Protein AF-A0A8H7Y6Y5-F1 (afdb_monomer)

Secondary structure (DSSP, 8-state):
------------HHHHHHHHHHHHHHHHHHHHHHHHHHHHHHHHHHHHHHH-----SS----GGG--TTTS---EETTTB-SSSPPHHHHHHHTS-EEEEEEHHHHHHHTT-HHHHHHHH-TTSS----EEEEETTS-HHHHHHHHHHHTT-S-HHHHHHHHHHTTPPPSS----------PPPTT--SS-EEEEHHHH-TT---SSS-SEEEE------SSHHHHHHHHHHH-TTSGGG-TTEEEEEE-HHHHHHHHH----B--SSGGG-TTSSB---BS-HHHHHHHHTTT-EEEEEE---TTS------HHHHHHHHHHHTT---S--------PPP-

Foldseek 3Di:
DDDDDDDDDDDPVVVVVVVVVVVVVVVVVVVVVVVVVVVVVVVVVVVVVVPPCPPQVFDQADLVPDPVVVFPFKAAPVPGTDPDDDPVCVVVVVAAAGIKDWLLSLCVNRRLVVVVVLQVDPVFPDHTDIDTHHPPANSNVVVLVVCVLVVRDDVVSSCVNVVSNDDDDDPDPPPPPNPPLDQQPVAEQAWDKDQLCSSQVLADDPDDDRIDTHHDDADDPDLVVSVVSVCVRVVVCPLVDPQKWKAAAESVGVNVCSNPNDFDQDPRCRVQLLHTGRDIDNDVSVSDSSNPRHGDMDMDGDDCPVPPDDDDDPVRSVVSSCVSVVNDDPDPDDDPPDDPDD

Radius of gyration: 28.88 Å; Cα contacts (8 Å, |Δi|>4): 352; chains: 1; bounding box: 77×106×59 Å

Sequence (342 aa):
MSLQHYLQLPVNRLGIQNMKQTAKGIRRMMMKRRRKRRRKRRNQMNQRKRTTTTIYPFKVRLPEELDLTQFDAVWTSEDGYPGDVPEELKDYLECGAQMIGSIRSIFWLDGVQEMVDAIDDPAFVIEDEIAQCPLGCLPSAFLLGRYAEEGKVPQNVFDKYMAGIERPPEDRVQVWVARDFEIPQQITGDLQQHRIANMYPFTRPRFFPETVRALRIKHDKKKERFLATCHRKFDDNFLTREDILFRGLSRTAVAASLALLVPTICNNAYDNEVGPGIYTTPILEAAKSYAGVNGAVMVFEINLEDLNVWEPSQDEWNRLTATWLQLPTTQGYSDSRKFPRC

Solvent-accessible surface area (backbone atoms only — not comparable to full-atom values): 20889 Å² total; per-residue (Å²): 135,85,94,81,85,82,85,84,79,84,77,63,66,71,62,56,54,53,52,53,53,52,52,53,52,52,53,52,52,52,51,53,52,50,52,53,50,52,52,50,50,52,51,50,51,56,47,50,71,67,71,65,71,72,70,56,85,43,65,69,51,56,82,89,71,58,55,70,89,82,36,61,77,52,31,31,68,90,77,41,45,90,70,82,75,54,76,86,53,55,83,54,66,83,49,81,44,39,35,37,29,38,45,44,37,49,20,48,33,50,34,41,55,70,58,35,53,39,44,74,33,86,91,43,80,36,69,79,44,79,43,76,29,55,60,88,47,57,59,49,62,55,50,49,54,54,35,43,75,70,68,39,48,58,64,69,60,54,51,56,57,56,59,40,50,81,60,77,82,85,84,70,84,74,77,72,72,85,66,81,58,64,81,46,85,87,55,37,78,54,76,41,79,40,49,48,54,80,65,38,76,75,38,62,78,86,83,61,74,66,53,46,78,45,56,46,76,78,76,50,94,52,60,69,60,37,51,54,49,51,50,65,65,39,76,80,54,60,90,72,43,91,52,38,35,21,29,33,24,41,41,62,56,47,52,48,37,63,32,52,79,65,60,48,78,61,92,58,59,65,88,26,78,74,40,72,40,81,76,66,36,78,44,63,67,62,17,47,62,56,9,55,82,76,35,41,71,48,78,41,74,70,78,58,89,93,50,92,77,83,80,71,52,73,70,53,44,52,50,52,35,26,60,64,64,68,45,88,70,90,68,93,68,96,69,92,72,77,72,82,80,129

pLDDT: mean 75.52, std 17.61, range [27.22, 95.69]

Mean predicted aligned error: 17.18 Å

Structure (mmCIF, N/CA/C/O backbone):
data_AF-A0A8H7Y6Y5-F1
#
_entry.id   AF-A0A8H7Y6Y5-F1
#
loop_
_atom_site.group_PDB
_atom_site.id
_atom_site.type_symbol
_atom_site.label_atom_id
_atom_site.label_alt_id
_atom_site.label_comp_id
_atom_site.label_asym_id
_atom_site.label_entity_id
_atom_site.label_seq_id
_atom_site.pdbx_PDB_ins_code
_atom_site.Cartn_x
_atom_site.Cartn_y
_atom_site.Cartn_z
_atom_site.occupancy
_atom_site.B_iso_or_equiv
_atom_site.auth_seq_id
_atom_site.auth_comp_id
_atom_site.auth_asym_id
_atom_site.auth_atom_id
_atom_site.pdbx_PDB_model_num
ATOM 1 N N . MET A 1 1 ? 37.411 82.648 -11.021 1.00 37.44 1 MET A N 1
ATOM 2 C CA . MET A 1 1 ? 37.782 81.860 -12.215 1.00 37.44 1 MET A CA 1
ATOM 3 C C . MET A 1 1 ? 38.330 80.507 -11.771 1.00 37.44 1 MET A C 1
ATOM 5 O O . MET A 1 1 ? 39.291 80.485 -11.023 1.00 37.44 1 MET A O 1
ATOM 9 N N . SER A 1 2 ? 37.655 79.435 -12.205 1.00 38.91 2 SER A N 1
ATOM 10 C CA . SER A 1 2 ? 38.098 78.039 -12.408 1.00 38.91 2 SER A CA 1
ATOM 11 C C . SER A 1 2 ? 38.973 77.320 -11.360 1.00 38.91 2 SER A C 1
ATOM 13 O O . SER A 1 2 ? 40.196 77.423 -11.375 1.00 38.91 2 SER A O 1
ATOM 15 N N . LEU A 1 3 ? 38.333 76.443 -10.575 1.00 37.81 3 LEU A N 1
ATOM 16 C CA . LEU A 1 3 ? 38.932 75.266 -9.932 1.00 37.81 3 LEU A CA 1
ATOM 17 C C . LEU A 1 3 ? 38.750 74.046 -10.857 1.00 37.81 3 LEU A C 1
ATOM 19 O O . LEU A 1 3 ? 37.716 73.385 -10.839 1.00 37.81 3 LEU A O 1
ATOM 23 N N . GLN A 1 4 ? 39.763 73.736 -11.659 1.00 44.94 4 GLN A N 1
ATOM 24 C CA . GLN A 1 4 ? 39.953 72.419 -12.269 1.00 44.94 4 GLN A CA 1
ATOM 25 C C . GLN A 1 4 ? 41.449 72.132 -12.233 1.00 44.94 4 GLN A C 1
ATOM 27 O O . GLN A 1 4 ? 42.184 72.835 -12.911 1.00 44.94 4 GLN A O 1
ATOM 32 N N . HIS A 1 5 ? 41.880 71.154 -11.433 1.00 38.69 5 HIS A N 1
ATOM 33 C CA . HIS A 1 5 ? 43.038 70.279 -11.678 1.00 38.69 5 HIS A CA 1
ATOM 34 C C . HIS A 1 5 ? 43.094 69.234 -10.550 1.00 38.69 5 HIS A C 1
ATOM 36 O O . HIS A 1 5 ? 43.727 69.429 -9.516 1.00 38.69 5 HIS A O 1
ATOM 42 N N . TYR A 1 6 ? 42.380 68.123 -10.743 1.00 40.34 6 TYR A N 1
ATOM 43 C CA . TYR A 1 6 ? 42.537 66.912 -9.938 1.00 40.34 6 TYR A CA 1
ATOM 44 C C . TYR A 1 6 ? 43.542 65.983 -10.638 1.00 40.34 6 TYR A C 1
ATOM 46 O O . TYR A 1 6 ? 43.342 65.580 -11.781 1.00 40.34 6 TYR A O 1
ATOM 54 N N . LEU A 1 7 ? 44.630 65.702 -9.921 1.00 40.25 7 LEU A N 1
ATOM 55 C CA . LEU A 1 7 ? 45.567 64.573 -9.998 1.00 40.25 7 LEU A CA 1
ATOM 56 C C . LEU A 1 7 ? 45.327 63.514 -11.101 1.00 40.25 7 LEU A C 1
ATOM 58 O O . LEU A 1 7 ? 44.478 62.634 -10.965 1.00 40.25 7 LEU A O 1
ATOM 62 N N . GLN A 1 8 ? 46.196 63.496 -12.118 1.00 39.91 8 GLN A N 1
ATOM 63 C CA . GLN A 1 8 ? 46.490 62.301 -12.919 1.00 39.91 8 GLN A CA 1
ATOM 64 C C . GLN A 1 8 ? 47.743 61.617 -12.356 1.00 39.91 8 GLN A C 1
ATOM 66 O O . GLN A 1 8 ? 48.861 62.087 -12.551 1.00 39.91 8 GLN A O 1
ATOM 71 N N . LEU A 1 9 ? 47.563 60.495 -11.653 1.00 43.12 9 LEU A N 1
ATOM 72 C CA . LEU A 1 9 ? 48.664 59.598 -11.294 1.00 43.12 9 LEU A CA 1
ATOM 73 C C . LEU A 1 9 ? 48.987 58.665 -12.478 1.00 43.12 9 LEU A C 1
ATOM 75 O O . LEU A 1 9 ? 48.065 58.121 -13.094 1.00 43.12 9 LEU A O 1
ATOM 79 N N . PRO A 1 10 ? 50.272 58.427 -12.802 1.00 44.81 10 PRO A N 1
ATOM 80 C CA . PRO A 1 10 ? 50.654 57.542 -13.895 1.00 44.81 10 PRO A CA 1
ATOM 81 C C . PRO A 1 10 ? 50.350 56.079 -13.547 1.00 44.81 10 PRO A C 1
ATOM 83 O O . PRO A 1 10 ? 50.918 55.488 -12.629 1.00 44.81 10 PRO A O 1
ATOM 86 N N . VAL A 1 11 ? 49.452 55.468 -14.322 1.00 51.03 11 VAL A N 1
ATOM 87 C CA . VAL A 1 11 ? 49.136 54.039 -14.234 1.00 51.03 11 VAL A CA 1
ATOM 88 C C . VAL A 1 11 ? 50.339 53.230 -14.723 1.00 51.03 11 VAL A C 1
ATOM 90 O O . VAL A 1 11 ? 50.680 53.221 -15.907 1.00 51.03 11 VAL A O 1
ATOM 93 N N . ASN A 1 12 ? 50.979 52.532 -13.789 1.00 52.41 12 ASN A N 1
ATOM 94 C CA . ASN A 1 12 ? 52.191 51.752 -14.001 1.00 52.41 12 ASN A CA 1
ATOM 95 C C . ASN A 1 12 ? 51.900 50.507 -14.877 1.00 52.41 12 ASN A C 1
ATOM 97 O O . ASN A 1 12 ? 51.489 49.450 -14.389 1.00 52.41 12 ASN A O 1
ATOM 101 N N . ARG A 1 13 ? 52.071 50.639 -16.204 1.00 53.06 13 ARG A N 1
ATOM 102 C CA . ARG A 1 13 ? 51.743 49.611 -17.223 1.00 53.06 13 ARG A CA 1
ATOM 103 C C . ARG A 1 13 ? 52.449 48.263 -17.005 1.00 53.06 13 ARG A C 1
ATOM 105 O O . ARG A 1 13 ? 51.895 47.229 -17.382 1.00 53.06 13 ARG A O 1
ATOM 112 N N . LEU A 1 14 ? 53.613 48.256 -16.353 1.00 52.50 14 LEU A N 1
ATOM 113 C CA . LEU A 1 14 ? 54.376 47.045 -16.015 1.00 52.50 14 LEU A CA 1
ATOM 114 C C . LEU A 1 14 ? 53.663 46.160 -14.974 1.00 52.50 14 LEU A C 1
ATOM 116 O O . LEU A 1 14 ? 53.673 44.934 -15.092 1.00 52.50 14 LEU A O 1
ATOM 120 N N . GLY A 1 15 ? 52.950 46.755 -14.011 1.00 52.94 15 GLY A N 1
ATOM 121 C CA . GLY A 1 15 ? 52.186 46.003 -13.005 1.00 52.94 15 GLY A CA 1
ATOM 122 C C . GLY A 1 15 ? 50.977 45.264 -13.592 1.00 52.94 15 GLY A C 1
ATOM 123 O O . GLY A 1 15 ? 50.664 44.139 -13.199 1.00 52.94 15 GLY A O 1
ATOM 124 N N . ILE A 1 16 ? 50.328 45.857 -14.600 1.00 56.56 16 ILE A N 1
ATOM 125 C CA . ILE A 1 16 ? 49.136 45.289 -15.250 1.00 56.56 16 ILE A CA 1
ATOM 126 C C . ILE A 1 16 ? 49.499 44.087 -16.137 1.00 56.56 16 ILE A C 1
ATOM 128 O O . ILE A 1 16 ? 48.741 43.115 -16.195 1.00 56.56 16 ILE A O 1
ATOM 132 N N . GLN A 1 17 ? 50.653 44.105 -16.812 1.00 57.81 17 GLN A N 1
ATOM 133 C CA . GLN A 1 17 ? 51.102 42.960 -17.613 1.00 57.81 17 GLN A CA 1
ATOM 134 C C . GLN A 1 17 ? 51.469 41.750 -16.744 1.00 57.81 17 GLN A C 1
ATOM 136 O O . GLN A 1 17 ? 51.040 40.634 -17.057 1.00 57.81 17 GLN A O 1
ATOM 141 N N . ASN A 1 18 ? 52.152 41.968 -15.616 1.00 56.72 18 ASN A N 1
ATOM 142 C CA . ASN A 1 18 ? 52.474 40.898 -14.669 1.00 56.72 18 ASN A CA 1
ATOM 143 C C . ASN A 1 18 ? 51.213 40.293 -14.033 1.00 56.72 18 ASN A C 1
ATOM 145 O O . ASN A 1 18 ? 51.074 39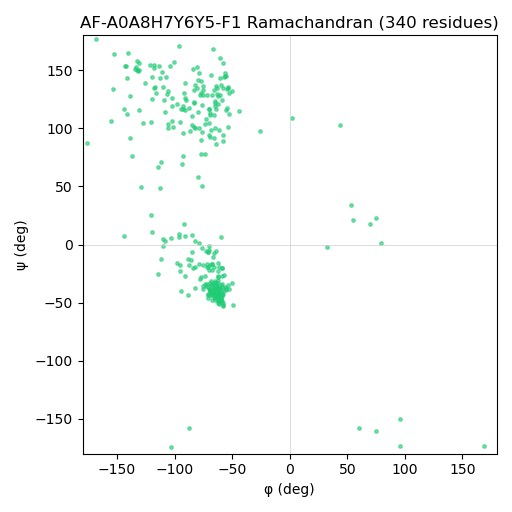.071 -13.987 1.00 56.72 18 ASN A O 1
ATOM 149 N N . MET A 1 19 ? 50.223 41.110 -13.653 1.00 56.88 19 MET A N 1
ATOM 150 C CA . MET A 1 19 ? 48.937 40.599 -13.154 1.00 56.88 19 MET A CA 1
ATOM 151 C C . MET A 1 19 ? 48.179 39.766 -14.200 1.00 56.88 19 MET A C 1
ATOM 153 O O . MET A 1 19 ? 47.626 38.713 -13.870 1.00 56.88 19 MET A O 1
ATOM 157 N N . LYS A 1 20 ? 48.192 40.171 -15.479 1.00 64.56 20 LYS A N 1
ATOM 158 C CA . LYS A 1 20 ? 47.550 39.408 -16.567 1.00 64.56 20 LYS A CA 1
ATOM 159 C C . LYS A 1 20 ? 48.230 38.057 -16.817 1.00 64.56 20 LYS A C 1
ATOM 161 O O . LYS A 1 20 ? 47.535 37.067 -17.066 1.00 64.56 20 LYS A O 1
ATOM 166 N N . GLN A 1 21 ? 49.560 37.984 -16.732 1.00 66.44 21 GLN A N 1
ATOM 167 C CA . GLN A 1 21 ? 50.287 36.717 -16.864 1.00 66.44 21 GLN A CA 1
ATOM 168 C C . GLN A 1 21 ? 50.011 35.776 -15.684 1.00 66.44 21 GLN A C 1
ATOM 170 O O . GLN A 1 21 ? 49.684 34.604 -15.902 1.00 66.44 21 GLN A O 1
ATOM 175 N N . THR A 1 22 ? 50.016 36.297 -14.455 1.00 70.12 22 THR A N 1
ATOM 176 C CA . THR A 1 22 ? 49.699 35.524 -13.245 1.00 70.12 22 THR A CA 1
ATOM 177 C C . THR A 1 22 ? 48.260 34.997 -13.269 1.00 70.12 22 THR A C 1
ATOM 179 O O . THR A 1 22 ? 48.030 33.803 -13.050 1.00 70.12 22 THR A O 1
ATOM 182 N N . ALA A 1 23 ? 47.286 35.822 -13.670 1.00 67.06 23 ALA A N 1
ATOM 183 C CA . ALA A 1 23 ? 45.890 35.404 -13.825 1.00 67.06 23 ALA A CA 1
ATOM 184 C C . ALA A 1 23 ? 45.716 34.290 -14.879 1.00 67.06 23 ALA A C 1
ATOM 186 O O . ALA A 1 23 ? 44.961 33.333 -14.675 1.00 67.06 23 ALA A O 1
ATOM 187 N N . LYS A 1 24 ? 46.458 34.355 -15.996 1.00 77.31 24 LYS A N 1
ATOM 188 C CA . LYS A 1 24 ? 46.450 33.312 -17.039 1.00 77.31 24 LYS A CA 1
ATOM 189 C C . LYS A 1 24 ? 47.036 31.989 -16.527 1.00 77.31 24 LYS A C 1
ATOM 191 O O . LYS A 1 24 ? 46.504 30.922 -16.852 1.00 77.31 24 LYS A O 1
ATOM 196 N N . GLY A 1 25 ? 48.079 32.051 -15.696 1.00 78.56 25 GLY A N 1
ATOM 197 C CA . GLY A 1 25 ? 48.667 30.894 -15.014 1.00 78.56 25 GLY A CA 1
ATOM 198 C C . GLY A 1 25 ? 47.685 30.214 -14.057 1.00 78.56 25 GLY A C 1
ATOM 199 O O . GLY A 1 25 ? 47.450 29.004 -14.160 1.00 78.56 25 GLY A O 1
ATOM 200 N N . ILE A 1 26 ? 47.022 30.998 -13.203 1.00 76.25 26 ILE A N 1
ATOM 201 C CA . ILE A 1 26 ? 46.017 30.507 -12.248 1.00 76.25 26 ILE A CA 1
ATOM 202 C C . ILE A 1 26 ? 44.837 29.855 -12.984 1.00 76.25 26 ILE A C 1
ATOM 204 O O . ILE A 1 26 ? 44.433 28.737 -12.648 1.00 76.25 26 ILE A O 1
ATOM 208 N N . ARG A 1 27 ? 44.334 30.477 -14.059 1.00 76.69 27 ARG A N 1
ATOM 209 C CA . ARG A 1 27 ? 43.217 29.935 -14.855 1.00 76.69 27 ARG A CA 1
ATOM 210 C C . ARG A 1 27 ? 43.564 28.591 -15.507 1.00 76.69 27 ARG A C 1
ATOM 212 O O . ARG A 1 27 ? 42.749 27.664 -15.486 1.00 76.69 27 ARG A O 1
ATOM 219 N N . ARG A 1 28 ? 44.791 28.436 -16.026 1.00 78.69 28 ARG A N 1
ATOM 220 C CA . ARG A 1 28 ? 45.294 27.153 -16.561 1.00 78.69 28 ARG A CA 1
ATOM 221 C C . ARG A 1 28 ? 45.412 26.085 -15.472 1.00 78.69 28 ARG A C 1
ATOM 223 O O . ARG A 1 28 ? 45.026 24.936 -15.702 1.00 78.69 28 ARG A O 1
ATOM 230 N N . MET A 1 29 ? 45.894 26.450 -14.285 1.00 85.12 29 MET A N 1
ATOM 231 C CA . MET A 1 29 ? 46.001 25.534 -13.146 1.00 85.12 29 MET A CA 1
ATOM 232 C C . MET A 1 29 ? 44.619 25.055 -12.670 1.00 85.12 29 MET A C 1
ATOM 234 O O . MET A 1 29 ? 44.410 23.852 -12.486 1.00 85.12 29 MET A O 1
ATOM 238 N N . MET A 1 30 ? 43.645 25.964 -12.550 1.00 77.38 30 MET A N 1
ATOM 239 C CA . MET A 1 30 ? 42.267 25.628 -12.173 1.00 77.38 30 MET A CA 1
ATOM 240 C C . MET A 1 30 ? 41.590 24.710 -13.199 1.00 77.38 30 MET A C 1
ATOM 242 O O . MET A 1 30 ? 40.937 23.739 -12.814 1.00 77.38 30 MET A O 1
ATOM 246 N N . MET A 1 31 ? 41.796 24.946 -14.499 1.00 79.62 31 MET A N 1
ATOM 247 C CA . MET A 1 31 ? 41.298 24.071 -15.570 1.00 79.62 31 MET A CA 1
ATOM 248 C C . MET A 1 31 ? 41.880 22.653 -15.485 1.00 79.62 31 MET A C 1
ATOM 250 O O . MET A 1 31 ? 41.134 21.674 -15.573 1.00 79.62 31 MET A O 1
ATOM 254 N N . LYS A 1 32 ? 43.192 22.518 -15.240 1.00 81.75 32 LYS A N 1
ATOM 255 C CA . LYS A 1 32 ? 43.836 21.208 -15.035 1.00 81.75 32 LYS A CA 1
ATOM 256 C C . LYS A 1 32 ? 43.278 20.488 -13.800 1.00 81.75 32 LYS A C 1
ATOM 258 O O . LYS A 1 32 ? 42.950 19.303 -13.882 1.00 81.75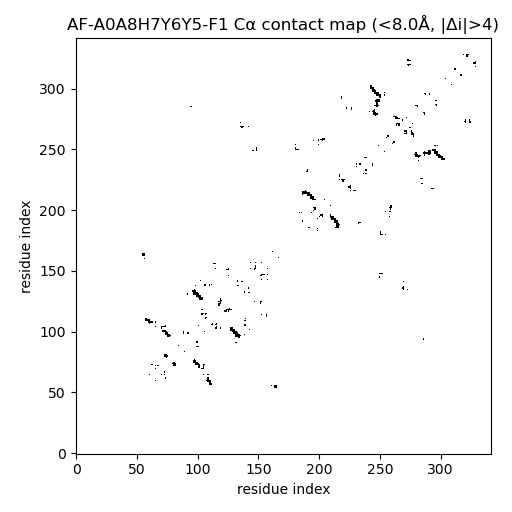 32 LYS A O 1
ATOM 263 N N . ARG A 1 33 ? 43.082 21.202 -12.683 1.00 79.12 33 ARG A N 1
ATOM 264 C CA . ARG A 1 33 ? 42.464 20.646 -11.462 1.00 79.12 33 ARG A CA 1
ATOM 265 C C . ARG A 1 33 ? 41.013 20.211 -11.696 1.00 79.12 33 ARG A C 1
ATOM 267 O O . ARG A 1 33 ? 40.643 19.116 -11.275 1.00 79.12 33 ARG A O 1
ATOM 274 N N . ARG A 1 34 ? 40.209 21.000 -12.422 1.00 79.38 34 ARG A N 1
ATOM 275 C CA . ARG A 1 34 ? 38.830 20.640 -12.809 1.00 79.38 34 ARG A CA 1
ATOM 276 C C . ARG A 1 34 ? 38.787 19.379 -13.674 1.00 79.38 34 ARG A C 1
ATOM 278 O O . ARG A 1 34 ? 37.999 18.482 -13.380 1.00 79.38 34 ARG A O 1
ATOM 285 N N . ARG A 1 35 ? 39.661 19.259 -14.682 1.00 81.50 35 ARG A N 1
ATOM 286 C CA . ARG A 1 35 ? 39.753 18.049 -15.524 1.00 81.50 35 ARG A CA 1
ATOM 287 C C . ARG A 1 35 ? 40.150 16.811 -14.713 1.00 81.50 35 ARG A C 1
ATOM 289 O O . ARG A 1 35 ? 39.514 15.770 -14.855 1.00 81.50 35 ARG A O 1
ATOM 296 N N . LYS A 1 36 ? 41.126 16.930 -13.803 1.00 80.69 36 LYS A N 1
ATOM 297 C CA . LYS A 1 36 ? 41.547 15.828 -12.916 1.00 80.69 36 LYS A CA 1
ATOM 298 C C . LYS A 1 36 ? 40.424 15.397 -11.962 1.00 80.69 36 LYS A C 1
ATOM 300 O O . LYS A 1 36 ? 40.199 14.202 -11.798 1.00 80.69 36 LYS A O 1
ATOM 305 N N . ARG A 1 37 ? 39.665 16.349 -11.398 1.00 76.31 37 ARG A N 1
ATOM 306 C CA . ARG A 1 37 ? 38.482 16.060 -10.563 1.00 76.31 37 ARG A CA 1
ATOM 307 C C . ARG A 1 37 ? 37.363 15.373 -11.352 1.00 76.31 37 ARG A C 1
ATOM 309 O O . ARG A 1 37 ? 36.825 14.389 -10.860 1.00 76.31 37 ARG A O 1
ATOM 316 N N . ARG A 1 38 ? 37.055 15.825 -12.577 1.00 77.44 38 ARG A N 1
ATOM 317 C CA . ARG A 1 38 ? 36.062 15.166 -13.452 1.00 77.44 38 ARG A CA 1
ATOM 318 C C . ARG A 1 38 ? 36.463 13.728 -13.791 1.00 77.44 38 ARG A C 1
ATOM 320 O O . ARG A 1 38 ? 35.634 12.835 -13.679 1.00 77.44 38 ARG A O 1
ATOM 327 N N . ARG A 1 39 ? 37.738 13.486 -14.120 1.00 79.50 39 ARG A N 1
ATOM 328 C CA . ARG A 1 39 ? 38.249 12.134 -14.407 1.00 79.50 39 ARG A CA 1
ATOM 329 C C . ARG A 1 39 ? 38.204 11.227 -13.171 1.00 79.50 39 ARG A C 1
ATOM 331 O O . ARG A 1 39 ? 37.778 10.087 -13.282 1.00 79.50 39 ARG A O 1
ATOM 338 N N . LYS A 1 40 ? 38.549 11.748 -11.984 1.00 77.06 40 LYS A N 1
ATOM 339 C CA . LYS A 1 40 ? 38.437 11.006 -10.714 1.00 77.06 40 LYS A CA 1
ATOM 340 C C . LYS A 1 40 ? 36.980 10.669 -10.369 1.00 77.06 40 LYS A C 1
ATOM 342 O O . LYS A 1 40 ? 36.718 9.538 -9.984 1.00 77.06 40 LYS A O 1
ATOM 347 N N . ARG A 1 41 ? 36.040 11.604 -10.567 1.00 72.44 41 ARG A N 1
ATOM 348 C CA . ARG A 1 41 ? 34.596 11.367 -10.374 1.00 72.44 41 ARG A CA 1
ATOM 349 C C . ARG A 1 41 ? 34.045 10.323 -11.345 1.00 72.44 41 ARG A C 1
ATOM 351 O O . ARG A 1 41 ? 33.340 9.429 -10.907 1.00 72.44 41 ARG A O 1
ATOM 358 N N . ARG A 1 42 ? 34.413 10.385 -12.631 1.00 73.69 42 ARG A N 1
ATOM 359 C CA . ARG A 1 42 ? 34.000 9.387 -13.635 1.00 73.69 42 ARG A CA 1
ATOM 360 C C . ARG A 1 42 ? 34.561 7.996 -13.318 1.00 73.69 42 ARG A C 1
ATOM 362 O O . ARG A 1 42 ? 33.839 7.017 -13.417 1.00 73.69 42 ARG A O 1
ATOM 369 N N . ASN A 1 43 ? 35.810 7.916 -12.856 1.00 68.69 43 ASN A N 1
ATOM 370 C CA . ASN A 1 43 ? 36.409 6.648 -12.433 1.00 68.69 43 ASN A CA 1
ATOM 371 C C . ASN A 1 43 ? 35.778 6.099 -11.142 1.00 68.69 43 ASN A C 1
ATOM 373 O O . ASN A 1 43 ? 35.553 4.900 -11.068 1.00 68.69 43 ASN A O 1
ATOM 377 N N . GLN A 1 44 ? 35.451 6.949 -10.160 1.00 63.72 44 GLN A N 1
ATOM 378 C CA . GLN A 1 44 ? 34.721 6.531 -8.953 1.00 63.72 44 GLN A CA 1
ATOM 379 C C . GLN A 1 44 ? 33.290 6.088 -9.268 1.00 63.72 44 GLN A C 1
ATOM 381 O O . GLN A 1 44 ? 32.825 5.115 -8.694 1.00 63.72 44 GLN A O 1
ATOM 386 N N . MET A 1 45 ? 32.610 6.762 -10.195 1.00 57.31 45 MET A N 1
ATOM 387 C CA . MET A 1 45 ? 31.276 6.379 -10.661 1.00 57.31 45 MET A CA 1
ATOM 388 C C . MET A 1 45 ? 31.313 5.038 -11.403 1.00 57.31 45 MET A C 1
ATOM 390 O O . MET A 1 45 ? 30.506 4.166 -11.115 1.00 57.31 45 MET A O 1
ATOM 394 N N . ASN A 1 46 ? 32.303 4.826 -12.276 1.00 55.38 46 ASN A N 1
ATOM 395 C CA . ASN A 1 46 ? 32.504 3.544 -12.954 1.00 55.38 46 ASN A CA 1
ATOM 396 C C . ASN A 1 46 ? 32.945 2.423 -11.995 1.00 55.38 46 ASN A C 1
ATOM 398 O O . ASN A 1 46 ? 32.608 1.270 -12.231 1.00 55.38 46 ASN A O 1
ATOM 402 N N . GLN A 1 47 ? 33.689 2.737 -10.927 1.00 51.53 47 GLN A N 1
ATOM 403 C CA . GLN A 1 47 ? 34.017 1.769 -9.875 1.00 51.53 47 GLN A CA 1
ATOM 404 C C . GLN A 1 47 ? 32.794 1.427 -9.024 1.00 51.53 47 GLN A C 1
ATOM 406 O O . GLN A 1 47 ? 32.552 0.249 -8.820 1.00 51.53 47 GLN A O 1
ATOM 411 N N . ARG A 1 48 ? 31.975 2.412 -8.624 1.00 49.22 48 ARG A N 1
ATOM 412 C CA . ARG A 1 48 ? 30.695 2.166 -7.937 1.00 49.22 48 ARG A CA 1
ATOM 413 C C . ARG A 1 48 ? 29.754 1.315 -8.790 1.00 49.22 48 ARG A C 1
ATOM 415 O O . ARG A 1 48 ? 29.260 0.309 -8.308 1.00 49.22 48 ARG A O 1
ATOM 422 N N . LYS A 1 49 ? 29.622 1.608 -10.090 1.00 52.28 49 LYS A N 1
ATOM 423 C CA . LYS A 1 49 ? 28.868 0.758 -11.034 1.00 52.28 49 LYS A CA 1
ATOM 424 C C . LYS A 1 49 ? 29.399 -0.685 -11.140 1.00 52.28 49 LYS A C 1
ATOM 426 O O . LYS A 1 49 ? 28.664 -1.547 -11.591 1.00 52.28 49 LYS A O 1
ATOM 431 N N . ARG A 1 50 ? 30.650 -0.958 -10.743 1.00 47.06 50 ARG A N 1
ATOM 432 C CA . ARG A 1 50 ? 31.252 -2.307 -10.730 1.00 47.06 50 ARG A CA 1
ATOM 433 C C . ARG A 1 50 ? 31.226 -3.002 -9.363 1.00 47.06 50 ARG A C 1
ATOM 435 O O . ARG A 1 50 ? 31.472 -4.198 -9.324 1.00 47.06 50 ARG A O 1
ATOM 442 N N . THR A 1 51 ? 30.992 -2.284 -8.263 1.00 41.03 51 THR A N 1
ATOM 443 C CA . THR A 1 51 ? 31.049 -2.835 -6.892 1.00 41.03 51 THR A CA 1
ATOM 444 C C . THR A 1 51 ? 29.690 -2.938 -6.203 1.00 41.03 51 THR A C 1
ATOM 446 O O . THR A 1 51 ? 29.627 -3.415 -5.079 1.00 41.03 51 THR A O 1
ATOM 449 N N . THR A 1 52 ? 28.612 -2.514 -6.860 1.00 38.97 52 THR A N 1
ATOM 450 C CA . THR A 1 52 ? 27.220 -2.719 -6.416 1.00 38.97 52 THR A CA 1
ATOM 451 C C . THR A 1 52 ? 26.516 -3.663 -7.384 1.00 38.97 52 THR A C 1
ATOM 453 O O . THR A 1 52 ? 25.438 -3.380 -7.890 1.00 38.97 52 THR A O 1
ATOM 456 N N . THR A 1 53 ? 27.160 -4.788 -7.693 1.00 38.44 53 THR A N 1
ATOM 457 C CA . THR A 1 53 ? 26.430 -5.939 -8.220 1.00 38.44 53 THR A CA 1
ATOM 458 C C . THR A 1 53 ? 25.749 -6.583 -7.022 1.00 38.44 53 THR A C 1
ATOM 460 O O . THR A 1 53 ? 26.251 -7.552 -6.462 1.00 38.44 53 THR A O 1
ATOM 463 N N . THR A 1 54 ? 24.640 -5.998 -6.572 1.00 42.81 54 THR A N 1
ATOM 464 C CA . THR A 1 54 ? 23.626 -6.800 -5.892 1.00 42.81 54 THR A CA 1
ATOM 465 C C . THR A 1 54 ? 23.300 -7.910 -6.883 1.00 42.81 54 THR A C 1
ATOM 467 O O . THR A 1 54 ? 22.939 -7.619 -8.025 1.00 42.81 54 THR A O 1
ATOM 470 N N . ILE A 1 55 ? 23.604 -9.153 -6.515 1.00 46.38 55 ILE A N 1
ATOM 471 C CA . ILE A 1 55 ? 23.462 -10.316 -7.389 1.00 46.38 55 ILE A CA 1
ATOM 472 C C . ILE A 1 55 ? 21.965 -10.593 -7.493 1.00 46.38 55 ILE A C 1
ATOM 474 O O . ILE A 1 55 ? 21.424 -11.448 -6.807 1.00 46.38 55 ILE A O 1
ATOM 478 N N . TYR A 1 56 ? 21.276 -9.807 -8.309 1.00 50.47 56 TYR A N 1
ATOM 479 C CA . TYR A 1 56 ? 19.953 -10.168 -8.770 1.00 50.47 56 TYR A CA 1
ATOM 480 C C . TYR A 1 56 ? 20.128 -11.254 -9.835 1.00 50.47 56 TYR A C 1
ATOM 482 O O . TYR A 1 56 ? 21.016 -11.138 -10.686 1.00 50.47 56 TYR A O 1
ATOM 490 N N . PRO A 1 57 ? 19.314 -12.319 -9.818 1.00 55.56 57 PRO A N 1
ATOM 491 C CA . PRO A 1 57 ? 19.392 -13.368 -10.833 1.00 55.56 57 PRO A CA 1
ATOM 492 C C . PRO A 1 57 ? 18.974 -12.865 -12.229 1.00 55.56 57 PRO A C 1
ATOM 494 O O . PRO A 1 57 ? 19.184 -13.565 -13.217 1.00 55.56 57 PRO A O 1
ATOM 497 N N . PHE A 1 58 ? 18.397 -11.663 -12.320 1.00 64.62 58 PHE A N 1
ATOM 498 C CA . PHE A 1 58 ? 17.889 -11.041 -13.539 1.00 64.62 58 PHE A CA 1
ATOM 499 C C . PHE A 1 58 ? 18.727 -9.832 -13.973 1.00 64.62 58 PHE A C 1
ATOM 501 O O . PHE A 1 58 ? 19.302 -9.094 -13.169 1.00 64.62 58 PHE A O 1
ATOM 508 N N . LYS A 1 59 ? 18.790 -9.622 -15.292 1.00 72.44 59 LYS A N 1
ATOM 509 C CA . LYS A 1 59 ? 19.439 -8.459 -15.898 1.00 72.44 59 LYS A CA 1
ATOM 510 C C . LYS A 1 59 ? 18.446 -7.296 -15.923 1.00 72.44 59 LYS A C 1
ATOM 512 O O . LYS A 1 59 ? 17.599 -7.258 -16.809 1.00 72.44 59 LYS A O 1
ATOM 517 N N . VAL A 1 60 ? 18.613 -6.344 -15.008 1.00 75.75 60 VAL A N 1
ATOM 518 C CA . VAL A 1 60 ? 17.897 -5.059 -15.052 1.00 75.75 60 VAL A CA 1
ATOM 519 C C . VAL A 1 60 ? 18.298 -4.296 -16.322 1.00 75.75 60 VAL A C 1
ATOM 521 O O . VAL A 1 60 ? 19.490 -4.171 -16.632 1.00 75.75 60 VAL A O 1
ATOM 524 N N . ARG A 1 61 ? 17.295 -3.831 -17.065 1.00 83.00 61 ARG A N 1
ATOM 525 C CA . ARG A 1 61 ? 17.381 -3.089 -18.328 1.00 83.00 61 ARG A CA 1
ATOM 526 C C . ARG A 1 61 ? 17.094 -1.611 -18.075 1.00 83.00 61 ARG A C 1
ATOM 528 O O . ARG A 1 61 ? 16.429 -1.253 -17.106 1.00 83.00 61 ARG A O 1
ATOM 535 N N . LEU A 1 62 ? 17.624 -0.737 -18.924 1.00 83.19 62 LEU A N 1
ATOM 536 C CA . LEU A 1 62 ? 17.357 0.703 -18.807 1.00 83.19 62 LEU A CA 1
ATOM 537 C C . LEU A 1 62 ? 16.036 1.067 -19.505 1.00 83.19 62 LEU A C 1
ATOM 539 O O . LEU A 1 62 ? 15.714 0.439 -20.512 1.00 83.19 62 LEU A O 1
ATOM 543 N N . PRO A 1 63 ? 15.308 2.110 -19.060 1.00 82.56 63 PRO A N 1
ATOM 544 C CA . PRO A 1 63 ? 14.113 2.600 -19.758 1.00 82.56 63 PRO A CA 1
ATOM 545 C C . PRO A 1 63 ? 14.358 2.921 -21.240 1.00 82.56 63 PRO A C 1
ATOM 547 O O . PRO A 1 63 ? 13.514 2.654 -22.086 1.00 82.56 63 PRO A O 1
ATOM 550 N N . GLU A 1 64 ? 15.549 3.424 -21.574 1.00 83.12 64 GLU A N 1
ATOM 551 C CA . GLU A 1 64 ? 15.980 3.697 -22.955 1.00 83.12 64 GLU A CA 1
ATOM 552 C C . GLU A 1 64 ? 16.136 2.428 -23.816 1.00 83.12 64 GLU A C 1
ATOM 554 O O . GLU A 1 64 ? 16.175 2.514 -25.041 1.00 83.12 64 GLU A O 1
ATOM 559 N N . GLU A 1 65 ? 16.269 1.253 -23.191 1.00 84.00 65 GLU A N 1
ATOM 560 C CA . GLU A 1 65 ? 16.375 -0.040 -23.875 1.00 84.00 65 GLU A CA 1
ATOM 561 C C . GLU A 1 65 ? 14.997 -0.630 -24.214 1.00 84.00 65 GLU A C 1
ATOM 563 O O . GLU A 1 65 ? 14.946 -1.658 -24.890 1.00 84.00 65 GLU A O 1
ATOM 568 N N . LEU A 1 66 ? 13.898 -0.013 -23.755 1.00 86.94 66 LEU A N 1
ATOM 569 C CA . LEU A 1 66 ? 12.540 -0.491 -24.003 1.00 86.94 66 LEU A CA 1
ATOM 570 C C . LEU A 1 66 ? 12.207 -0.418 -25.499 1.00 86.94 66 LEU A C 1
ATOM 572 O O . LEU A 1 66 ? 12.253 0.647 -26.118 1.00 86.94 66 LEU A O 1
ATOM 576 N N . ASP A 1 67 ? 11.830 -1.554 -26.083 1.00 88.31 67 ASP A N 1
ATOM 577 C CA . ASP A 1 67 ? 11.302 -1.584 -27.443 1.00 88.31 67 ASP A CA 1
ATOM 578 C C . ASP A 1 67 ? 9.852 -1.087 -27.440 1.00 88.31 67 ASP A C 1
ATOM 580 O O . ASP A 1 67 ? 8.926 -1.854 -27.175 1.00 88.31 67 ASP A O 1
ATOM 584 N N . LEU A 1 68 ? 9.660 0.197 -27.760 1.00 88.25 68 LEU A N 1
ATOM 585 C CA . LEU A 1 68 ? 8.344 0.850 -27.805 1.00 88.25 68 LEU A CA 1
ATOM 586 C C . LEU A 1 68 ? 7.396 0.276 -28.876 1.00 88.25 68 LEU A C 1
ATOM 588 O O . LEU A 1 68 ? 6.244 0.689 -28.954 1.00 88.25 68 LEU A O 1
ATOM 592 N N . THR A 1 69 ? 7.859 -0.645 -29.730 1.00 86.25 69 THR A N 1
ATOM 593 C CA . THR A 1 69 ? 6.973 -1.392 -30.640 1.00 86.25 69 THR A CA 1
ATOM 594 C C . THR A 1 69 ? 6.333 -2.607 -29.974 1.00 86.25 69 THR A C 1
ATOM 596 O O . THR A 1 69 ? 5.320 -3.105 -30.461 1.00 86.25 69 THR A O 1
ATOM 599 N N . GLN A 1 70 ? 6.918 -3.080 -28.871 1.00 87.44 70 GLN A N 1
ATOM 600 C CA . GLN A 1 70 ? 6.472 -4.257 -28.131 1.00 87.44 70 GLN A CA 1
ATOM 601 C C . GLN A 1 70 ? 5.969 -3.926 -26.729 1.00 87.44 70 GLN A C 1
ATOM 603 O O . GLN A 1 70 ? 5.185 -4.702 -26.198 1.00 87.44 70 GLN A O 1
ATOM 608 N N . PHE A 1 71 ? 6.415 -2.825 -26.126 1.00 92.75 71 PHE A N 1
ATOM 609 C CA . PHE A 1 71 ? 6.124 -2.453 -24.743 1.00 92.75 71 PHE A CA 1
ATOM 610 C C . PHE A 1 71 ? 5.669 -1.003 -24.644 1.00 92.75 71 PHE A C 1
ATOM 612 O O . PHE A 1 71 ? 6.141 -0.141 -25.386 1.00 92.75 71 PHE A O 1
ATOM 619 N N . ASP A 1 72 ? 4.814 -0.724 -23.666 1.00 92.44 72 ASP A N 1
ATOM 620 C CA . ASP A 1 72 ? 4.387 0.637 -23.374 1.00 92.44 72 ASP A CA 1
ATOM 621 C C . ASP A 1 72 ? 5.466 1.396 -22.617 1.00 92.44 72 ASP A C 1
ATOM 623 O O . ASP A 1 72 ? 6.110 0.861 -21.709 1.00 92.44 72 ASP A O 1
ATOM 627 N N . ALA A 1 73 ? 5.627 2.672 -22.956 1.00 92.62 73 ALA A N 1
ATOM 628 C CA . ALA A 1 73 ? 6.519 3.559 -22.235 1.00 92.62 73 ALA A CA 1
ATOM 629 C C . ALA A 1 73 ? 6.156 3.640 -20.744 1.00 92.62 73 ALA A C 1
ATOM 631 O O . ALA A 1 73 ? 4.989 3.633 -20.350 1.00 92.62 73 ALA A O 1
ATOM 632 N N . VAL A 1 74 ? 7.190 3.758 -19.915 1.00 92.81 74 VAL A N 1
ATOM 633 C CA . VAL A 1 74 ? 7.083 3.809 -18.457 1.00 92.81 74 VAL A CA 1
ATOM 634 C C . VAL A 1 74 ? 7.572 5.175 -17.991 1.00 92.81 74 VAL A C 1
ATOM 636 O O . VAL A 1 74 ? 8.649 5.618 -18.388 1.00 92.81 74 VAL A O 1
ATOM 639 N N . TRP A 1 75 ? 6.791 5.851 -17.150 1.00 93.75 75 TRP A N 1
ATOM 640 C CA . TRP A 1 75 ? 7.240 7.064 -16.470 1.00 93.75 75 TRP A CA 1
ATOM 641 C C . TRP A 1 75 ? 8.201 6.677 -15.344 1.00 93.75 75 TRP A C 1
ATOM 643 O O . TRP A 1 75 ? 7.877 5.793 -14.549 1.00 93.75 75 TRP A O 1
ATOM 653 N N . THR A 1 76 ? 9.347 7.352 -15.230 1.00 90.06 76 THR A N 1
ATOM 654 C CA . THR A 1 76 ? 10.267 7.195 -14.091 1.00 90.06 76 THR A CA 1
ATOM 655 C C . THR A 1 76 ? 10.485 8.518 -13.360 1.00 90.06 76 THR A C 1
ATOM 657 O O . THR A 1 76 ? 10.391 9.593 -13.951 1.00 90.06 76 THR A O 1
ATOM 660 N N . SER A 1 77 ? 10.833 8.465 -12.072 1.00 85.31 77 SER A N 1
ATOM 661 C CA . SER A 1 77 ? 11.137 9.679 -11.299 1.00 85.31 77 SER A CA 1
ATOM 662 C C . SER A 1 77 ? 12.411 10.399 -11.752 1.00 85.31 77 SER A C 1
ATOM 664 O O . SER A 1 77 ? 12.586 11.575 -11.438 1.00 85.31 77 SER A O 1
ATOM 666 N N . GLU A 1 78 ? 13.324 9.698 -12.433 1.00 83.81 78 GLU A N 1
ATOM 667 C CA . GLU A 1 78 ? 14.592 10.266 -12.908 1.00 83.81 78 GLU A CA 1
ATOM 668 C C . GLU A 1 78 ? 14.456 10.903 -14.296 1.00 83.81 78 GLU A C 1
ATOM 670 O O . GLU A 1 78 ? 14.949 12.014 -14.505 1.00 83.81 78 GLU A O 1
ATOM 675 N N . ASP A 1 79 ? 13.760 10.228 -15.214 1.00 85.38 79 ASP A N 1
ATOM 676 C CA . ASP A 1 79 ? 13.739 10.582 -16.638 1.00 85.38 79 ASP A CA 1
ATOM 677 C C . ASP A 1 79 ? 12.372 11.097 -17.117 1.00 85.38 79 ASP A C 1
ATOM 679 O O . ASP A 1 79 ? 12.271 11.687 -18.194 1.00 85.38 79 ASP A O 1
ATOM 683 N N . GLY A 1 80 ? 11.319 10.933 -16.310 1.00 88.44 80 GLY A N 1
ATOM 684 C CA . GLY A 1 80 ? 9.946 11.267 -16.678 1.00 88.44 80 GLY A CA 1
ATOM 685 C C . GLY A 1 80 ? 9.330 10.252 -17.644 1.00 88.44 80 GLY A C 1
ATOM 686 O O . GLY A 1 80 ? 9.778 9.111 -17.736 1.00 88.44 80 GLY A O 1
ATOM 687 N N . TYR A 1 81 ? 8.268 10.659 -18.348 1.00 90.38 81 TYR A N 1
ATOM 688 C CA . TYR A 1 81 ? 7.690 9.869 -19.440 1.00 90.38 81 TYR A CA 1
ATOM 689 C C . TYR A 1 81 ? 8.348 10.279 -20.762 1.00 90.38 81 TYR A C 1
ATOM 691 O O . TYR A 1 81 ? 8.537 11.480 -20.989 1.00 90.38 81 TYR A O 1
ATOM 699 N N . PRO A 1 82 ? 8.679 9.338 -21.658 1.00 83.69 82 PRO A N 1
ATOM 700 C CA . PRO A 1 82 ? 9.173 9.690 -22.979 1.00 83.69 82 PRO A CA 1
ATOM 701 C C . PRO A 1 82 ? 8.040 10.300 -23.821 1.00 83.69 82 PRO A C 1
A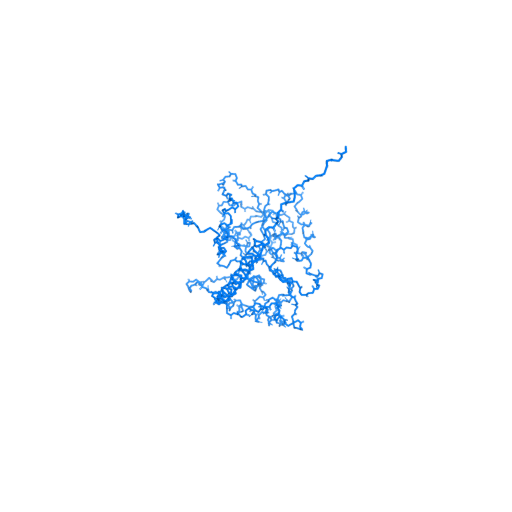TOM 703 O O . PRO A 1 82 ? 7.167 9.601 -24.325 1.00 83.69 82 PRO A O 1
ATOM 706 N N . GLY A 1 83 ? 8.074 11.624 -23.988 1.00 85.44 83 GLY A N 1
ATOM 707 C CA . GLY A 1 83 ? 7.070 12.378 -24.743 1.00 85.44 83 GLY A C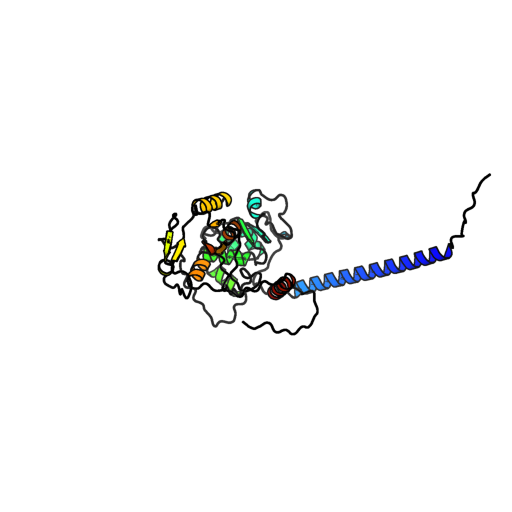A 1
ATOM 708 C C . GLY A 1 83 ? 5.973 12.962 -23.855 1.00 85.44 83 GLY A C 1
ATOM 709 O O . GLY A 1 83 ? 6.214 13.307 -22.698 1.00 85.44 83 GLY A O 1
ATOM 710 N N . ASP A 1 84 ? 4.774 13.109 -24.414 1.00 88.25 84 ASP A N 1
ATOM 711 C CA . ASP A 1 84 ? 3.626 13.617 -23.668 1.00 88.25 84 ASP A CA 1
ATOM 712 C C . ASP A 1 84 ? 3.066 12.523 -22.755 1.00 88.25 84 ASP A C 1
ATOM 714 O O . ASP A 1 84 ? 2.815 11.403 -23.195 1.00 88.25 84 ASP A O 1
ATOM 718 N N . VAL A 1 85 ? 2.858 12.859 -21.480 1.00 88.50 85 VAL A N 1
ATOM 719 C CA . VAL A 1 85 ? 2.279 11.937 -20.495 1.00 88.50 85 VAL A CA 1
ATOM 720 C C . VAL A 1 85 ? 0.828 11.615 -20.892 1.00 88.50 85 VAL A C 1
ATOM 722 O O . VAL A 1 85 ? 0.010 12.544 -20.950 1.00 88.50 85 VAL A O 1
ATOM 725 N N . PRO A 1 86 ? 0.479 10.331 -21.109 1.00 88.50 86 PRO A N 1
ATOM 726 C CA . PRO A 1 86 ? -0.887 9.901 -21.371 1.00 88.50 86 PRO A CA 1
ATOM 727 C C . PRO A 1 86 ? -1.835 10.334 -20.255 1.00 88.50 86 PRO A C 1
ATOM 729 O O . PRO A 1 86 ? -1.470 10.329 -19.080 1.00 88.50 86 PRO A O 1
ATOM 732 N N . GLU A 1 87 ? -3.073 10.674 -20.615 1.00 85.62 87 GLU A N 1
ATOM 733 C CA . GLU A 1 87 ? -4.072 11.158 -19.652 1.00 85.62 87 GLU A CA 1
ATOM 734 C C . GLU A 1 87 ? -4.284 10.171 -18.496 1.00 85.62 87 GLU A C 1
ATOM 736 O O . GLU A 1 87 ? -4.356 10.574 -17.341 1.00 85.62 87 GLU A O 1
ATOM 741 N N . GLU A 1 88 ? -4.284 8.874 -18.799 1.00 84.88 88 GLU A N 1
ATOM 742 C CA . GLU A 1 88 ? -4.437 7.787 -17.828 1.00 84.88 88 GLU A CA 1
ATOM 743 C C . GLU A 1 88 ? -3.321 7.710 -16.778 1.00 84.88 88 GLU A C 1
ATOM 745 O O . GLU A 1 88 ? -3.556 7.185 -15.695 1.00 84.88 88 GLU A O 1
ATOM 750 N N . LEU A 1 89 ? -2.127 8.250 -17.053 1.00 85.88 89 LEU A N 1
ATOM 751 C CA . LEU A 1 89 ? -1.023 8.268 -16.090 1.00 85.88 89 LEU A CA 1
ATOM 752 C C . LEU A 1 89 ? -1.055 9.493 -15.176 1.00 85.88 89 LEU A C 1
ATOM 754 O O . LEU A 1 89 ? -0.417 9.479 -14.122 1.00 85.88 89 LEU A O 1
ATOM 758 N N . LYS A 1 90 ? -1.792 10.549 -15.540 1.00 84.88 90 LYS A N 1
ATOM 759 C CA . LYS A 1 90 ? -1.813 11.804 -14.773 1.00 84.88 90 LYS A CA 1
ATOM 760 C C . LYS A 1 90 ? -2.353 11.604 -13.361 1.00 84.88 90 LYS A C 1
ATOM 762 O O . LYS A 1 90 ? -1.744 12.104 -12.420 1.00 84.88 90 LYS A O 1
ATOM 767 N N . ASP A 1 91 ? -3.382 10.772 -13.211 1.00 78.75 91 ASP A N 1
ATOM 768 C CA . ASP A 1 91 ? -3.990 10.415 -11.919 1.00 78.75 91 ASP A CA 1
ATOM 769 C C . ASP A 1 91 ? -3.007 9.706 -10.960 1.00 78.75 91 ASP A C 1
ATOM 771 O O . ASP A 1 91 ? -3.217 9.650 -9.744 1.00 78.75 91 ASP A O 1
ATOM 775 N N . TYR A 1 92 ? -1.918 9.144 -11.495 1.00 76.69 92 TYR A N 1
ATOM 776 C CA . TYR A 1 92 ? -0.899 8.439 -10.718 1.00 76.69 92 TYR A CA 1
ATOM 777 C C . TYR A 1 92 ? 0.282 9.341 -10.337 1.00 76.69 92 TYR A C 1
ATOM 779 O O . TYR A 1 92 ? 0.955 9.063 -9.344 1.00 76.69 92 TYR A O 1
ATOM 787 N N . LEU A 1 93 ? 0.526 10.434 -11.071 1.00 80.00 93 LEU A N 1
ATOM 788 C CA . LEU A 1 93 ? 1.689 11.312 -10.872 1.00 80.00 93 LEU A CA 1
ATOM 789 C C . LEU A 1 93 ? 1.634 12.162 -9.598 1.00 80.00 93 LEU A C 1
ATOM 791 O O . LEU A 1 93 ? 2.671 12.630 -9.133 1.00 80.00 93 LEU A O 1
ATOM 795 N N . GLU A 1 94 ? 0.453 12.357 -9.018 1.00 68.88 94 GLU A N 1
ATOM 796 C CA . GLU A 1 94 ? 0.280 13.163 -7.802 1.00 68.88 94 GLU A CA 1
ATOM 797 C C . GLU A 1 94 ? 0.827 12.467 -6.542 1.00 68.88 94 GLU A C 1
ATOM 799 O O . GLU A 1 94 ? 1.126 13.114 -5.538 1.00 68.88 94 GLU A O 1
ATOM 804 N N . CYS A 1 95 ? 1.006 11.145 -6.596 1.00 58.62 95 CYS A N 1
ATOM 805 C CA . CYS A 1 95 ? 1.538 10.338 -5.503 1.00 58.62 95 CYS A CA 1
ATOM 806 C C . CYS A 1 95 ? 3.015 10.005 -5.784 1.00 58.62 95 CYS A C 1
ATOM 808 O O . CYS A 1 95 ? 3.342 9.482 -6.846 1.00 58.62 95 CYS A O 1
ATOM 810 N N . GLY A 1 96 ? 3.922 10.302 -4.846 1.00 69.25 96 GLY A N 1
ATOM 811 C CA . GLY A 1 96 ? 5.366 10.091 -5.013 1.00 69.25 96 GLY A CA 1
ATOM 812 C C . GLY A 1 96 ? 5.725 8.654 -5.418 1.00 69.25 96 GLY A C 1
ATOM 813 O O . GLY A 1 96 ? 5.761 7.756 -4.580 1.00 69.25 96 GLY A O 1
ATOM 814 N N . ALA A 1 97 ? 6.007 8.452 -6.705 1.00 79.31 97 ALA A N 1
ATOM 815 C CA . ALA A 1 97 ? 6.384 7.174 -7.301 1.00 79.31 97 ALA A CA 1
ATOM 816 C C . ALA A 1 97 ? 7.785 7.239 -7.893 1.00 79.31 97 ALA A C 1
ATOM 818 O O . ALA A 1 97 ? 8.232 8.302 -8.318 1.00 79.31 97 ALA A O 1
ATOM 819 N N . GLN A 1 98 ? 8.451 6.088 -7.977 1.00 83.31 98 GLN A N 1
ATOM 820 C CA . GLN A 1 98 ? 9.664 5.958 -8.790 1.00 83.31 98 GLN A CA 1
ATOM 821 C C . GLN A 1 98 ? 9.370 5.512 -10.221 1.00 83.31 98 GLN A C 1
ATOM 823 O O . GLN A 1 98 ? 10.167 5.778 -11.117 1.00 83.31 98 GLN A O 1
ATOM 828 N N . MET A 1 99 ? 8.261 4.794 -10.423 1.00 89.75 99 MET A N 1
ATOM 829 C CA . MET A 1 99 ? 7.927 4.174 -11.700 1.00 89.75 99 MET A CA 1
ATOM 830 C C . MET A 1 99 ? 6.416 4.011 -11.837 1.00 89.75 99 MET A C 1
ATOM 832 O O . MET A 1 99 ? 5.761 3.563 -10.894 1.00 89.75 99 MET A O 1
ATOM 836 N N . ILE A 1 100 ? 5.867 4.386 -12.989 1.00 93.44 100 ILE A N 1
ATOM 837 C CA . ILE A 1 100 ? 4.442 4.252 -13.305 1.00 93.44 100 ILE A CA 1
ATOM 838 C C . ILE A 1 100 ? 4.313 3.777 -14.750 1.00 93.44 100 ILE A C 1
ATOM 840 O O . ILE A 1 100 ? 4.881 4.387 -15.655 1.00 93.44 100 ILE A O 1
ATOM 844 N N . GLY A 1 101 ? 3.554 2.711 -14.976 1.00 93.56 101 GLY A N 1
ATOM 845 C CA . GLY A 1 101 ? 3.298 2.198 -16.319 1.00 93.56 101 GLY A CA 1
ATOM 846 C C . GLY A 1 101 ? 2.644 0.824 -16.305 1.00 93.56 101 GLY A C 1
ATOM 847 O O . GLY A 1 101 ? 2.277 0.317 -15.243 1.00 93.56 101 GLY A O 1
ATOM 848 N N . SER A 1 102 ? 2.516 0.239 -17.495 1.00 95.25 102 SER A N 1
ATOM 849 C CA . SER A 1 102 ? 2.104 -1.155 -17.691 1.00 95.25 102 SER A CA 1
ATOM 850 C C . SER A 1 102 ? 2.990 -2.092 -16.862 1.00 95.25 102 SER A C 1
ATOM 852 O O . SER A 1 102 ? 4.225 -1.994 -16.891 1.00 95.25 102 SER A O 1
ATOM 854 N N . ILE A 1 103 ? 2.374 -3.001 -16.103 1.00 95.00 103 ILE A N 1
ATOM 855 C CA . ILE A 1 103 ? 3.114 -3.977 -15.295 1.00 95.00 103 ILE A CA 1
ATOM 856 C C . ILE A 1 103 ? 3.964 -4.888 -16.174 1.00 95.00 103 ILE A C 1
ATOM 858 O O . ILE A 1 103 ? 5.055 -5.285 -15.764 1.00 95.00 103 ILE A O 1
ATOM 862 N N . ARG A 1 104 ? 3.515 -5.159 -17.402 1.00 95.38 104 ARG A N 1
ATOM 863 C CA . ARG A 1 104 ? 4.263 -5.918 -18.399 1.00 95.38 104 ARG A CA 1
ATOM 864 C C . ARG A 1 104 ? 5.571 -5.220 -18.763 1.00 95.38 104 ARG A C 1
ATOM 866 O O . ARG A 1 104 ? 6.633 -5.843 -18.706 1.00 95.38 104 ARG A O 1
ATOM 873 N N . SER A 1 105 ? 5.526 -3.918 -19.053 1.00 95.69 105 SER A N 1
ATOM 874 C CA . SER A 1 105 ? 6.728 -3.117 -19.321 1.00 95.69 105 SER A CA 1
ATOM 875 C C . SER A 1 105 ? 7.656 -3.027 -18.108 1.00 95.69 105 SER A C 1
ATOM 877 O O . SER A 1 105 ? 8.874 -3.144 -18.249 1.00 95.69 105 SER A O 1
ATOM 879 N N . ILE A 1 106 ? 7.100 -2.870 -16.902 1.00 94.12 106 ILE A N 1
ATOM 880 C CA . ILE A 1 106 ? 7.881 -2.789 -15.658 1.00 94.12 106 ILE A CA 1
ATOM 881 C C . ILE A 1 106 ? 8.611 -4.113 -15.377 1.00 94.12 106 ILE A C 1
ATOM 883 O O . ILE A 1 106 ? 9.811 -4.106 -15.096 1.00 94.12 106 ILE A O 1
ATOM 887 N N . PHE A 1 107 ? 7.936 -5.260 -15.504 1.00 92.94 107 PHE A N 1
ATOM 888 C CA . PHE A 1 107 ? 8.578 -6.568 -15.336 1.00 92.94 107 PHE A CA 1
ATOM 889 C C . PHE A 1 107 ? 9.653 -6.830 -16.384 1.00 92.94 107 PHE A C 1
ATOM 891 O O . PHE A 1 107 ? 10.700 -7.397 -16.063 1.00 92.94 107 PHE A O 1
ATOM 898 N N . TRP A 1 108 ? 9.433 -6.384 -17.622 1.00 93.56 108 TRP A N 1
ATOM 899 C CA . TRP A 1 108 ? 10.447 -6.480 -18.660 1.00 93.56 108 TRP A CA 1
ATOM 900 C C . TRP A 1 108 ? 11.687 -5.639 -18.329 1.00 93.56 108 TRP A C 1
ATOM 902 O O . TRP A 1 108 ? 12.808 -6.123 -18.509 1.00 93.56 108 TRP A O 1
ATOM 912 N N . LEU A 1 109 ? 11.516 -4.415 -17.820 1.00 90.56 109 LEU A N 1
ATOM 913 C CA . LEU A 1 109 ? 12.632 -3.561 -17.399 1.00 90.56 109 LEU A CA 1
ATOM 914 C C . LEU A 1 109 ? 13.438 -4.196 -16.268 1.00 90.56 109 LEU A C 1
ATOM 916 O O . LEU A 1 109 ? 14.664 -4.228 -16.325 1.00 90.56 109 LEU A O 1
ATOM 920 N N . ASP A 1 110 ? 12.765 -4.799 -15.297 1.00 85.31 110 ASP A N 1
ATOM 921 C CA . ASP A 1 110 ? 13.431 -5.510 -14.208 1.00 85.31 110 ASP A CA 1
ATOM 922 C C . ASP A 1 110 ? 13.925 -6.912 -14.612 1.00 85.31 110 ASP A C 1
ATOM 924 O O . ASP A 1 110 ? 14.539 -7.610 -13.813 1.00 85.31 110 ASP A O 1
ATOM 928 N N . GLY A 1 111 ? 13.732 -7.334 -15.865 1.00 86.25 111 GLY A N 1
ATOM 929 C CA . GLY A 1 111 ? 14.268 -8.591 -16.390 1.00 86.25 111 GLY A CA 1
ATOM 930 C C . GLY A 1 111 ? 13.541 -9.849 -15.902 1.00 86.25 111 GLY A C 1
ATOM 931 O O . GLY A 1 111 ? 14.122 -10.934 -15.943 1.00 86.25 111 GLY A O 1
ATOM 932 N N . VAL A 1 112 ? 12.285 -9.721 -15.469 1.00 87.62 112 VAL A N 1
ATOM 933 C CA . VAL A 1 112 ? 11.419 -10.827 -15.029 1.00 87.62 112 VAL A CA 1
ATOM 934 C C . VAL A 1 112 ? 10.577 -11.318 -16.209 1.00 87.62 112 VAL A C 1
ATOM 936 O O . VAL A 1 112 ? 9.369 -11.093 -16.278 1.00 87.62 112 VAL A O 1
ATOM 939 N N . GLN A 1 113 ? 11.234 -11.956 -17.182 1.00 89.81 113 GLN A N 1
ATOM 940 C CA . GLN A 1 113 ? 10.599 -12.362 -18.443 1.00 89.81 113 GLN A CA 1
ATOM 941 C C . GLN A 1 113 ? 9.424 -13.324 -18.227 1.00 89.81 113 GLN A C 1
ATOM 943 O O . GLN A 1 113 ? 8.417 -13.211 -18.907 1.00 89.81 113 GLN A O 1
ATOM 948 N N . GLU A 1 114 ? 9.501 -14.207 -17.236 1.00 88.75 114 GLU A N 1
ATOM 949 C CA . GLU A 1 114 ? 8.436 -15.165 -16.939 1.00 88.75 114 GLU A CA 1
ATOM 950 C C . GLU A 1 114 ? 7.122 -14.488 -16.534 1.00 88.75 114 GLU A C 1
ATOM 952 O O . GLU A 1 114 ? 6.054 -15.048 -16.761 1.00 88.75 114 GLU A O 1
ATOM 957 N N . MET A 1 115 ? 7.184 -13.288 -15.944 1.00 91.88 115 MET A N 1
ATOM 958 C CA . MET A 1 115 ? 5.978 -12.509 -15.658 1.00 91.88 115 MET A CA 1
ATOM 959 C C . MET A 1 115 ? 5.410 -11.859 -16.914 1.00 91.88 115 MET A C 1
ATOM 961 O O . MET A 1 115 ? 4.196 -11.796 -17.045 1.00 91.88 115 MET A O 1
ATOM 965 N N . VAL A 1 116 ? 6.262 -11.416 -17.844 1.00 93.50 116 VAL A N 1
ATOM 966 C CA . VAL A 1 116 ? 5.817 -10.927 -19.160 1.00 93.50 116 VAL A CA 1
ATOM 967 C C . VAL A 1 116 ? 5.099 -12.051 -19.905 1.00 93.50 116 VAL A C 1
ATOM 969 O O . VAL A 1 116 ? 3.982 -11.857 -20.368 1.00 93.50 116 VAL A O 1
ATOM 972 N N . ASP A 1 117 ? 5.698 -13.243 -19.926 1.00 91.81 117 ASP A N 1
ATOM 973 C CA . ASP A 1 117 ? 5.117 -14.422 -20.567 1.00 91.81 117 ASP A CA 1
ATOM 974 C C . ASP A 1 117 ? 3.788 -14.826 -19.897 1.00 91.81 117 ASP A C 1
ATOM 976 O O . ASP A 1 117 ? 2.841 -15.188 -20.586 1.00 91.81 117 ASP A O 1
ATOM 980 N N . ALA A 1 118 ? 3.690 -14.724 -18.564 1.00 89.81 118 ALA A N 1
ATOM 981 C CA . ALA A 1 118 ? 2.453 -15.004 -17.834 1.00 89.81 118 ALA A CA 1
ATOM 982 C C . ALA A 1 118 ? 1.348 -13.967 -18.093 1.00 89.81 118 ALA A C 1
ATOM 984 O O . ALA A 1 118 ? 0.182 -14.334 -18.096 1.00 89.81 118 ALA A O 1
ATOM 985 N N . ILE A 1 119 ? 1.692 -12.694 -18.305 1.00 93.88 119 ILE A N 1
ATOM 986 C CA . ILE A 1 119 ? 0.724 -11.643 -18.665 1.00 93.88 119 ILE A CA 1
ATOM 987 C C . ILE A 1 119 ? 0.218 -11.829 -20.103 1.00 93.88 119 ILE A C 1
ATOM 989 O O . ILE A 1 119 ? -0.954 -11.586 -20.381 1.00 93.88 119 ILE A O 1
ATOM 993 N N . ASP A 1 120 ? 1.092 -12.270 -21.011 1.00 91.94 120 ASP A N 1
ATOM 994 C CA . ASP A 1 120 ? 0.754 -12.488 -22.422 1.00 91.94 120 ASP A CA 1
ATOM 995 C C . ASP A 1 120 ? -0.014 -13.806 -22.664 1.00 91.94 120 ASP A C 1
ATOM 997 O O . ASP A 1 120 ? -0.632 -13.979 -23.720 1.00 91.94 120 ASP A O 1
ATOM 1001 N N . ASP A 1 121 ? 0.007 -14.741 -21.709 1.00 85.81 121 ASP A N 1
ATOM 1002 C CA . ASP A 1 121 ? -0.651 -16.044 -21.820 1.00 85.81 121 ASP A CA 1
ATOM 1003 C C . ASP A 1 121 ? -2.062 -16.031 -21.183 1.00 85.81 121 ASP A C 1
ATOM 1005 O O . ASP A 1 121 ? -2.202 -15.899 -19.964 1.00 85.81 121 ASP A O 1
ATOM 1009 N N . PRO A 1 122 ? -3.133 -16.253 -21.977 1.00 86.25 122 PRO A N 1
ATOM 1010 C CA . PRO A 1 122 ? -4.515 -16.234 -21.492 1.00 86.25 122 PRO A CA 1
ATOM 1011 C C . PRO A 1 122 ? -4.850 -17.358 -20.496 1.00 86.25 122 PRO A C 1
ATOM 1013 O O . PRO A 1 122 ? -5.954 -17.378 -19.950 1.00 86.25 122 PRO A O 1
ATOM 1016 N N . ALA A 1 123 ? -3.952 -18.323 -20.276 1.00 80.75 123 ALA A N 1
ATOM 1017 C CA . ALA A 1 123 ? -4.104 -19.339 -19.241 1.00 80.75 123 ALA A CA 1
ATOM 1018 C C . ALA A 1 123 ? -3.906 -18.787 -17.817 1.00 80.75 123 ALA A C 1
ATOM 1020 O O . ALA A 1 123 ? -4.306 -19.450 -16.854 1.00 80.75 123 ALA A O 1
ATOM 1021 N N . PHE A 1 124 ? -3.310 -17.600 -17.663 1.00 82.81 124 PHE A N 1
ATOM 1022 C CA . PHE A 1 124 ? -3.114 -16.956 -16.367 1.00 82.81 124 PHE A CA 1
ATOM 1023 C C . PHE A 1 124 ? -4.146 -15.856 -16.101 1.00 82.81 124 PHE A C 1
ATOM 1025 O O . PHE A 1 124 ? -4.766 -15.300 -16.999 1.00 82.81 124 PHE A O 1
ATOM 1032 N N . VAL A 1 125 ? -4.349 -15.563 -14.814 1.00 83.88 125 VAL A N 1
ATOM 1033 C CA . VAL A 1 125 ? -5.331 -14.571 -14.334 1.00 83.88 125 VAL A CA 1
ATOM 1034 C C . VAL A 1 125 ? -4.730 -13.161 -14.261 1.00 83.88 125 VAL A C 1
ATOM 1036 O O . VAL A 1 125 ? -5.450 -12.187 -14.045 1.00 83.88 125 VAL A O 1
ATOM 1039 N N . ILE A 1 126 ? -3.406 -13.035 -14.370 1.00 89.88 126 ILE A N 1
ATOM 1040 C CA . ILE A 1 126 ? -2.753 -11.730 -14.374 1.00 89.88 126 ILE A CA 1
ATOM 1041 C C . ILE A 1 126 ? -2.974 -11.053 -15.730 1.00 89.88 126 ILE A C 1
ATOM 1043 O O . ILE A 1 126 ? -2.720 -11.643 -16.770 1.00 89.88 126 ILE A O 1
ATOM 1047 N N . GLU A 1 127 ? -3.454 -9.815 -15.700 1.00 91.31 127 GLU A N 1
ATOM 1048 C CA . GLU A 1 127 ? -3.693 -8.990 -16.886 1.00 91.31 127 GLU A CA 1
ATOM 1049 C C . GLU A 1 127 ? -2.736 -7.803 -16.863 1.00 91.31 127 GLU A C 1
ATOM 1051 O O . GLU A 1 127 ? -2.323 -7.366 -15.784 1.00 91.31 127 GLU A O 1
ATOM 1056 N N . ASP A 1 128 ? -2.412 -7.257 -18.036 1.00 94.31 128 ASP A N 1
ATOM 1057 C CA . ASP A 1 128 ? -1.624 -6.033 -18.089 1.00 94.31 128 ASP A CA 1
ATOM 1058 C C . ASP A 1 128 ? -2.454 -4.843 -17.593 1.00 94.31 128 ASP A C 1
ATOM 1060 O O . ASP A 1 128 ? -3.484 -4.480 -18.165 1.00 94.31 128 ASP A O 1
ATOM 1064 N N . GLU A 1 129 ? -2.006 -4.240 -16.501 1.00 92.50 129 GLU A N 1
ATOM 1065 C CA . GLU A 1 129 ? -2.623 -3.071 -15.896 1.00 92.50 129 GLU A CA 1
ATOM 1066 C C . GLU A 1 129 ? -1.571 -2.015 -15.565 1.00 92.50 129 GLU A C 1
ATOM 1068 O O . GLU A 1 129 ? -0.382 -2.297 -15.407 1.00 92.50 129 GLU A O 1
ATOM 1073 N N . ILE A 1 130 ? -2.022 -0.769 -15.439 1.00 92.31 130 ILE A N 1
ATOM 1074 C CA . ILE A 1 130 ? -1.159 0.329 -15.016 1.00 92.31 130 ILE A CA 1
ATOM 1075 C C . ILE A 1 130 ? -0.944 0.216 -13.510 1.00 92.31 130 ILE A C 1
ATOM 1077 O O . ILE A 1 130 ? -1.892 0.315 -12.722 1.00 92.31 130 ILE A O 1
ATOM 1081 N N . ALA A 1 131 ? 0.315 0.070 -13.105 1.00 89.12 131 ALA A N 1
ATOM 1082 C CA . ALA A 1 131 ? 0.704 0.084 -11.708 1.00 89.12 131 ALA A CA 1
ATOM 1083 C C . ALA A 1 131 ? 1.654 1.235 -11.390 1.00 89.12 131 ALA A C 1
ATOM 1085 O O . ALA A 1 131 ? 2.443 1.705 -12.211 1.00 89.12 131 ALA A O 1
ATOM 1086 N N . GLN A 1 132 ? 1.578 1.657 -10.135 1.00 87.62 132 GLN A N 1
ATOM 1087 C CA . GLN A 1 132 ? 2.449 2.649 -9.537 1.00 87.62 132 GLN A CA 1
ATOM 1088 C C . GLN A 1 132 ? 3.368 1.958 -8.537 1.00 87.62 132 GLN A C 1
ATOM 1090 O O . GLN A 1 132 ? 2.896 1.312 -7.600 1.00 87.62 132 GLN A O 1
ATOM 1095 N N . CYS A 1 133 ? 4.672 2.125 -8.726 1.00 81.88 133 CYS A N 1
ATOM 1096 C CA . CYS A 1 133 ? 5.691 1.619 -7.820 1.00 81.88 133 CYS A CA 1
ATOM 1097 C C . CYS A 1 133 ? 6.150 2.748 -6.879 1.00 81.88 133 CYS A C 1
ATOM 1099 O O . CYS A 1 133 ? 6.644 3.776 -7.365 1.00 81.88 133 CYS A O 1
ATOM 1101 N N . PRO A 1 134 ? 6.016 2.576 -5.551 1.00 75.19 134 PRO A N 1
ATOM 1102 C CA . PRO A 1 134 ? 6.478 3.551 -4.564 1.00 75.19 134 PRO A CA 1
ATOM 1103 C C . PRO A 1 134 ? 7.976 3.850 -4.674 1.00 75.19 134 PRO A C 1
ATOM 1105 O O . PRO A 1 134 ? 8.752 3.028 -5.166 1.00 75.19 134 PRO A O 1
ATOM 1108 N N . LEU A 1 135 ? 8.396 5.021 -4.198 1.00 69.88 135 LEU A N 1
ATOM 1109 C CA . LEU A 1 135 ? 9.817 5.363 -4.091 1.00 69.88 135 LEU A CA 1
ATOM 1110 C C . LEU A 1 135 ? 10.555 4.377 -3.168 1.00 69.88 135 LEU A C 1
ATOM 1112 O O . LEU A 1 135 ? 10.015 3.925 -2.168 1.00 69.88 135 LEU A O 1
ATOM 1116 N N . GLY A 1 136 ? 11.806 4.047 -3.501 1.00 61.75 136 GLY A N 1
ATOM 1117 C CA . GLY A 1 136 ? 12.676 3.246 -2.628 1.00 61.75 136 GLY A CA 1
ATOM 1118 C C . GLY A 1 136 ? 12.433 1.732 -2.643 1.00 61.75 136 GLY A C 1
ATOM 1119 O O . GLY A 1 136 ? 13.152 1.011 -1.950 1.00 61.75 136 GLY A O 1
ATOM 1120 N N . CYS A 1 137 ? 11.487 1.226 -3.442 1.00 62.22 137 CYS A N 1
ATOM 1121 C CA . CYS A 1 137 ? 11.288 -0.216 -3.618 1.00 62.22 137 CYS A CA 1
ATOM 1122 C C . CYS A 1 137 ? 12.003 -0.767 -4.867 1.00 62.22 137 CYS A C 1
ATOM 1124 O O . CYS A 1 137 ? 12.524 -0.015 -5.683 1.00 62.22 137 CYS A O 1
ATOM 1126 N N . LEU A 1 138 ? 12.047 -2.089 -5.035 1.00 70.50 138 LEU A N 1
ATOM 1127 C CA . LEU A 1 138 ? 12.371 -2.696 -6.329 1.00 70.50 138 LEU A CA 1
ATOM 1128 C C . LEU A 1 138 ? 11.032 -2.946 -7.045 1.00 70.50 138 LEU A C 1
ATOM 1130 O O . LEU A 1 138 ? 10.242 -3.727 -6.503 1.00 70.50 138 LEU A O 1
ATOM 1134 N N . PRO A 1 139 ? 10.750 -2.304 -8.195 1.00 82.75 139 PRO A N 1
ATOM 1135 C CA . PRO A 1 139 ? 9.441 -2.350 -8.853 1.00 82.75 139 PRO A CA 1
ATOM 1136 C C . PRO A 1 139 ? 8.885 -3.766 -9.026 1.00 82.75 139 PRO A C 1
ATOM 1138 O O . PRO A 1 139 ? 7.790 -4.068 -8.553 1.00 82.75 139 PRO A O 1
ATOM 1141 N N . SER A 1 140 ? 9.666 -4.674 -9.607 1.00 82.44 140 SER A N 1
ATOM 1142 C CA . SER A 1 140 ? 9.262 -6.068 -9.819 1.00 82.44 140 SER A CA 1
ATOM 1143 C C . SER A 1 140 ? 8.991 -6.830 -8.527 1.00 82.44 140 SER A C 1
ATOM 1145 O O . SER A 1 140 ? 8.038 -7.600 -8.474 1.00 82.44 140 SER A O 1
ATOM 1147 N N . ALA A 1 141 ? 9.770 -6.618 -7.464 1.00 76.94 141 ALA A N 1
ATOM 1148 C CA . ALA A 1 141 ? 9.529 -7.292 -6.189 1.00 76.94 141 ALA A CA 1
ATOM 1149 C C . ALA A 1 141 ? 8.243 -6.801 -5.513 1.00 76.94 141 ALA A C 1
ATOM 1151 O O . ALA A 1 141 ? 7.490 -7.611 -4.973 1.00 76.94 141 ALA A O 1
ATOM 1152 N N . PHE A 1 142 ? 7.984 -5.491 -5.569 1.00 78.50 142 PHE A N 1
ATOM 1153 C CA . PHE A 1 142 ? 6.745 -4.900 -5.069 1.00 78.50 142 PHE A CA 1
ATOM 1154 C C . PHE A 1 142 ? 5.529 -5.473 -5.808 1.00 78.50 142 PHE A C 1
ATOM 1156 O O . PHE A 1 142 ? 4.591 -5.966 -5.178 1.00 78.50 142 PHE A O 1
ATOM 1163 N N . LEU A 1 143 ? 5.577 -5.479 -7.144 1.00 85.88 143 LEU A N 1
ATOM 1164 C CA . LEU A 1 143 ? 4.497 -6.010 -7.973 1.00 85.88 143 LEU A CA 1
ATOM 1165 C C . LEU A 1 143 ? 4.319 -7.524 -7.790 1.00 85.88 143 LEU A C 1
ATOM 1167 O O . LEU A 1 143 ? 3.192 -7.980 -7.631 1.00 85.88 143 LEU A O 1
ATOM 1171 N N . LEU A 1 144 ? 5.401 -8.309 -7.738 1.00 84.75 144 LEU A N 1
ATOM 1172 C CA . LEU A 1 144 ? 5.328 -9.755 -7.487 1.00 84.75 144 LEU A CA 1
ATOM 1173 C C . LEU A 1 144 ? 4.702 -10.077 -6.136 1.00 84.75 144 LEU A C 1
ATOM 1175 O O . LEU A 1 144 ? 3.853 -10.959 -6.070 1.00 84.75 144 LEU A O 1
ATOM 1179 N N . GLY A 1 145 ? 5.094 -9.370 -5.072 1.00 74.62 145 GLY A N 1
ATOM 1180 C CA . GLY A 1 145 ? 4.493 -9.539 -3.750 1.00 74.62 145 GLY A CA 1
ATOM 1181 C C . GLY A 1 145 ? 2.990 -9.281 -3.793 1.00 74.62 145 GLY A C 1
ATOM 1182 O O . GLY A 1 145 ? 2.203 -10.142 -3.403 1.00 74.62 145 GLY A O 1
ATOM 1183 N N . ARG A 1 146 ? 2.591 -8.144 -4.370 1.00 78.81 146 ARG A N 1
ATOM 1184 C CA . ARG A 1 146 ? 1.183 -7.773 -4.533 1.00 78.81 146 ARG A CA 1
ATOM 1185 C C . ARG A 1 146 ? 0.390 -8.815 -5.325 1.00 78.81 146 ARG A C 1
ATOM 1187 O O . ARG A 1 146 ? -0.656 -9.267 -4.870 1.00 78.81 146 ARG A O 1
ATOM 1194 N N . TYR A 1 147 ? 0.863 -9.207 -6.505 1.00 82.94 147 TYR A N 1
ATOM 1195 C CA . TYR A 1 147 ? 0.118 -10.125 -7.366 1.00 82.94 147 TYR A CA 1
ATOM 1196 C C . TYR A 1 147 ? 0.139 -11.570 -6.861 1.00 82.94 147 TYR A C 1
ATOM 1198 O O . TYR A 1 147 ? -0.809 -12.313 -7.115 1.00 82.94 147 TYR A O 1
ATOM 1206 N N . ALA A 1 148 ? 1.173 -11.980 -6.123 1.00 79.88 148 ALA A N 1
ATOM 1207 C CA . ALA A 1 148 ? 1.183 -13.271 -5.444 1.00 79.88 148 ALA A CA 1
ATOM 1208 C C . ALA A 1 148 ? 0.127 -13.318 -4.335 1.00 79.88 148 ALA A C 1
ATOM 1210 O O . ALA A 1 148 ? -0.600 -14.302 -4.225 1.00 79.88 148 ALA A O 1
ATOM 1211 N N . GLU A 1 149 ? -0.030 -12.236 -3.566 1.00 65.62 149 GLU A N 1
ATOM 1212 C CA . GLU A 1 149 ? -1.106 -12.117 -2.574 1.00 65.62 149 GLU A CA 1
ATOM 1213 C C . GLU A 1 149 ? -2.504 -12.103 -3.206 1.00 65.62 149 GLU A C 1
ATOM 1215 O O . GLU A 1 149 ? -3.459 -12.591 -2.603 1.00 65.62 149 GLU A O 1
ATOM 1220 N N . GLU A 1 150 ? -2.638 -11.571 -4.423 1.00 72.88 150 GLU A N 1
ATOM 1221 C CA . GLU A 1 150 ? -3.876 -11.637 -5.209 1.00 72.88 150 GLU A CA 1
ATOM 1222 C C . GLU A 1 150 ? -4.117 -13.020 -5.849 1.00 72.88 150 GLU A C 1
ATOM 1224 O O . GLU A 1 150 ? -5.150 -13.217 -6.487 1.00 72.88 150 GLU A O 1
ATOM 1229 N N . GLY A 1 151 ? -3.193 -13.978 -5.697 1.00 73.69 151 GLY A N 1
ATOM 1230 C CA . GLY A 1 151 ? -3.280 -15.307 -6.312 1.00 73.69 151 GLY A CA 1
ATOM 1231 C C . GLY A 1 151 ? -3.096 -15.301 -7.834 1.00 73.69 151 GLY A C 1
ATOM 1232 O O . GLY A 1 151 ? -3.484 -16.254 -8.505 1.00 73.69 151 GLY A O 1
ATOM 1233 N N . LYS A 1 152 ? -2.527 -14.223 -8.385 1.00 82.81 152 LYS A N 1
ATOM 1234 C CA . LYS A 1 152 ? -2.338 -14.013 -9.828 1.00 82.81 152 LYS A CA 1
ATOM 1235 C C . LYS A 1 152 ? -0.957 -14.440 -10.329 1.00 82.81 152 LYS A C 1
ATOM 1237 O O . LYS A 1 152 ? -0.778 -14.614 -11.529 1.00 82.81 152 LYS A O 1
ATOM 1242 N N . VAL A 1 153 ? 0.018 -14.606 -9.432 1.00 82.25 153 VAL A N 1
ATOM 1243 C CA . VAL A 1 153 ? 1.382 -15.030 -9.792 1.00 82.25 153 VAL A CA 1
ATOM 1244 C C . VAL A 1 153 ? 1.503 -16.550 -9.707 1.00 82.25 153 VAL A C 1
ATOM 1246 O O . VAL A 1 153 ? 1.187 -17.127 -8.664 1.00 82.25 153 VAL A O 1
ATOM 1249 N N . PRO A 1 154 ? 2.031 -17.215 -10.748 1.00 79.62 154 PRO A N 1
ATOM 1250 C CA . PRO A 1 154 ? 2.360 -18.632 -10.675 1.00 79.62 154 PRO A CA 1
ATOM 1251 C C . PRO A 1 154 ? 3.402 -18.902 -9.582 1.00 79.62 154 PRO A C 1
ATOM 1253 O O . PRO A 1 154 ? 4.467 -18.281 -9.558 1.00 79.62 154 PRO A O 1
ATOM 1256 N N . GLN A 1 155 ? 3.127 -19.855 -8.686 1.00 75.69 155 GLN A N 1
ATOM 1257 C CA . GLN A 1 155 ? 3.981 -20.119 -7.519 1.00 75.69 155 GLN A CA 1
ATOM 1258 C C . GLN A 1 155 ? 5.439 -20.424 -7.901 1.00 75.69 155 GLN A C 1
ATOM 1260 O O . GLN A 1 155 ? 6.360 -19.975 -7.230 1.00 75.69 155 GLN A O 1
ATOM 1265 N N . ASN A 1 156 ? 5.667 -21.123 -9.015 1.00 75.81 156 ASN A N 1
ATOM 1266 C CA . ASN A 1 156 ? 7.006 -21.410 -9.536 1.00 75.81 156 ASN A CA 1
ATOM 1267 C C . ASN A 1 156 ? 7.778 -20.142 -9.941 1.00 75.81 156 ASN A C 1
ATOM 1269 O O . ASN A 1 156 ? 8.994 -20.088 -9.760 1.00 75.81 156 ASN A O 1
ATOM 1273 N N . VAL A 1 157 ? 7.090 -19.130 -10.481 1.00 78.31 157 VAL A N 1
ATOM 1274 C CA . VAL A 1 157 ? 7.695 -17.838 -10.839 1.00 78.31 157 VAL A CA 1
ATOM 1275 C C . VAL A 1 157 ? 8.037 -17.062 -9.572 1.00 78.31 157 VAL A C 1
ATOM 1277 O O . VAL A 1 157 ? 9.165 -16.587 -9.427 1.00 78.31 157 VAL A O 1
ATOM 1280 N N . PHE A 1 158 ? 7.104 -17.019 -8.616 1.00 81.06 158 PHE A N 1
ATOM 1281 C CA . PHE A 1 158 ? 7.327 -16.397 -7.313 1.00 81.06 158 PHE A CA 1
ATOM 1282 C C . PHE A 1 158 ? 8.507 -17.036 -6.568 1.00 81.06 158 PHE A C 1
ATOM 1284 O O . PHE A 1 158 ? 9.418 -16.338 -6.126 1.00 81.06 158 PHE A O 1
ATOM 1291 N N . ASP A 1 159 ? 8.548 -18.367 -6.487 1.00 74.94 159 ASP A N 1
ATOM 1292 C CA . ASP A 1 159 ? 9.606 -19.111 -5.804 1.00 74.94 159 ASP A CA 1
ATOM 1293 C C . ASP A 1 159 ? 10.971 -18.893 -6.455 1.00 74.94 159 ASP A C 1
ATOM 1295 O O . ASP A 1 159 ? 11.954 -18.683 -5.745 1.00 74.94 159 ASP A O 1
ATOM 1299 N N . LYS A 1 160 ? 11.045 -18.891 -7.793 1.00 74.62 160 LYS A N 1
ATOM 1300 C CA . LYS A 1 160 ? 12.285 -18.626 -8.536 1.00 74.62 160 LYS A CA 1
ATOM 1301 C C . LYS A 1 160 ? 12.814 -17.219 -8.263 1.00 74.62 160 LYS A C 1
ATOM 1303 O O . LYS A 1 160 ? 14.009 -17.051 -8.019 1.00 74.62 160 LYS A O 1
ATOM 1308 N N . TYR A 1 161 ? 11.929 -16.225 -8.269 1.00 71.31 161 TYR A N 1
ATOM 1309 C CA . TYR A 1 161 ? 12.288 -14.838 -7.991 1.00 71.31 161 TYR A CA 1
ATOM 1310 C C . TYR A 1 161 ? 12.751 -14.655 -6.536 1.00 71.31 161 TYR A C 1
ATOM 1312 O O . TYR A 1 161 ? 13.802 -14.070 -6.275 1.00 71.31 161 TYR A O 1
ATOM 1320 N N . MET A 1 162 ? 12.023 -15.248 -5.586 1.00 68.19 162 MET A N 1
ATOM 1321 C CA . MET A 1 162 ? 12.323 -15.176 -4.152 1.00 68.19 162 MET A CA 1
ATOM 1322 C C . MET A 1 162 ? 13.495 -16.061 -3.713 1.00 68.19 162 MET A C 1
ATOM 1324 O O . MET A 1 162 ? 14.026 -15.866 -2.623 1.00 68.19 162 MET A O 1
ATOM 1328 N N . ALA A 1 163 ? 13.896 -17.054 -4.507 1.00 64.81 163 ALA A N 1
ATOM 1329 C CA . ALA A 1 163 ? 15.082 -17.866 -4.241 1.00 64.81 163 ALA A CA 1
ATOM 1330 C C . ALA A 1 163 ? 16.384 -17.139 -4.613 1.00 64.81 163 ALA A C 1
ATOM 1332 O O . ALA A 1 163 ? 17.413 -17.389 -3.990 1.00 64.81 163 ALA A O 1
ATOM 1333 N N . GLY A 1 164 ? 16.351 -16.247 -5.611 1.00 55.56 164 GLY A N 1
ATOM 1334 C CA . GLY A 1 164 ? 17.527 -15.485 -6.046 1.00 55.56 164 GLY A CA 1
ATOM 1335 C C . GLY A 1 164 ? 17.793 -14.199 -5.259 1.00 55.56 164 GLY A C 1
ATOM 1336 O O . GLY A 1 164 ? 18.886 -13.650 -5.353 1.00 55.56 164 GLY A O 1
ATOM 1337 N N . ILE A 1 165 ? 16.832 -13.733 -4.461 1.00 54.16 165 ILE A N 1
ATOM 1338 C CA . ILE A 1 165 ? 17.066 -12.739 -3.409 1.00 54.16 165 ILE A CA 1
ATOM 1339 C C . ILE A 1 165 ? 17.564 -13.539 -2.207 1.00 54.16 165 ILE A C 1
ATOM 1341 O O . ILE A 1 165 ? 16.747 -14.206 -1.582 1.00 54.16 165 ILE A O 1
ATOM 1345 N N . GLU A 1 166 ? 18.883 -13.554 -1.959 1.00 47.72 166 GLU A N 1
ATOM 1346 C CA . GLU A 1 166 ? 19.564 -14.348 -0.916 1.00 47.72 166 GLU A CA 1
ATOM 1347 C C . GLU A 1 166 ? 18.644 -14.681 0.270 1.00 47.72 166 GLU A C 1
ATOM 1349 O O . GLU A 1 166 ? 18.435 -13.874 1.181 1.00 47.72 166 GLU A O 1
ATOM 1354 N N . ARG A 1 167 ? 18.066 -15.891 0.262 1.00 43.78 167 ARG A N 1
ATOM 1355 C CA . ARG A 1 167 ? 17.394 -16.405 1.451 1.00 43.78 167 ARG A CA 1
ATOM 1356 C C . ARG A 1 167 ? 18.469 -16.551 2.530 1.00 43.78 167 ARG A C 1
ATOM 1358 O O . ARG A 1 167 ? 19.530 -17.108 2.238 1.00 43.78 167 ARG A O 1
ATOM 1365 N N . PRO A 1 168 ? 18.231 -16.113 3.779 1.00 38.12 168 PRO A N 1
ATOM 1366 C CA . PRO A 1 168 ? 19.082 -16.557 4.871 1.00 38.12 168 PRO A CA 1
ATOM 1367 C C . PRO A 1 168 ? 19.088 -18.101 4.893 1.00 38.12 168 PRO A C 1
ATOM 1369 O O . PRO A 1 168 ? 18.061 -18.702 4.561 1.00 38.12 168 PRO A O 1
ATOM 1372 N N . PRO A 1 169 ? 20.217 -18.748 5.238 1.00 42.25 169 PRO A N 1
ATOM 1373 C CA . PRO A 1 169 ? 20.420 -20.177 5.009 1.00 42.25 169 PRO A CA 1
ATOM 1374 C C . PRO A 1 169 ? 19.308 -21.044 5.622 1.00 42.25 169 PRO A C 1
ATOM 1376 O O . PRO A 1 169 ? 19.085 -21.010 6.829 1.00 42.25 169 PRO A O 1
ATOM 1379 N N . GLU A 1 170 ? 18.608 -21.753 4.735 1.00 41.75 170 GLU A N 1
ATOM 1380 C CA . GLU A 1 170 ? 17.937 -23.072 4.767 1.00 41.75 170 GLU A CA 1
ATOM 1381 C C . GLU A 1 170 ? 17.282 -23.681 6.031 1.00 41.75 170 GLU A C 1
ATOM 1383 O O . GLU A 1 170 ? 16.598 -24.689 5.886 1.00 41.75 170 GLU A O 1
ATOM 1388 N N . ASP A 1 171 ? 17.303 -23.076 7.220 1.00 35.22 171 ASP A N 1
ATOM 1389 C CA . ASP A 1 171 ? 16.682 -23.682 8.420 1.00 35.22 171 ASP A CA 1
ATOM 1390 C C . ASP A 1 171 ? 15.258 -23.191 8.729 1.00 35.22 171 ASP A C 1
ATOM 1392 O O . ASP A 1 171 ? 14.682 -23.489 9.779 1.00 35.22 171 ASP A O 1
ATOM 1396 N N . ARG A 1 172 ? 14.637 -22.432 7.823 1.00 36.41 172 ARG A N 1
ATOM 1397 C CA . ARG A 1 172 ? 13.244 -21.990 7.983 1.00 36.41 172 ARG A CA 1
ATOM 1398 C C . ARG A 1 172 ? 12.476 -22.123 6.682 1.00 36.41 172 ARG A C 1
ATOM 1400 O O . ARG A 1 172 ? 12.144 -21.132 6.038 1.00 36.41 172 ARG A O 1
ATOM 1407 N N . VAL A 1 173 ? 12.112 -23.358 6.341 1.00 32.41 173 VAL A N 1
ATOM 1408 C CA . VAL A 1 173 ? 10.924 -23.597 5.516 1.00 32.41 173 VAL A CA 1
ATOM 1409 C C . VAL A 1 173 ? 9.724 -23.112 6.331 1.00 32.41 173 VAL A C 1
ATOM 1411 O O . VAL A 1 173 ? 9.109 -23.863 7.087 1.00 32.41 173 VAL A O 1
ATOM 1414 N N . GLN A 1 174 ? 9.410 -21.820 6.239 1.00 35.12 174 GLN A N 1
ATOM 1415 C CA . GLN A 1 174 ? 8.078 -21.360 6.591 1.00 35.12 174 GLN A CA 1
ATOM 1416 C C . GLN A 1 174 ? 7.157 -21.923 5.519 1.00 35.12 174 GLN A C 1
ATOM 1418 O O . GLN A 1 174 ? 7.073 -21.403 4.410 1.00 35.12 174 GLN A O 1
ATOM 1423 N N . VAL A 1 175 ? 6.502 -23.034 5.851 1.00 28.27 175 VAL A N 1
ATOM 1424 C CA . VAL A 1 175 ? 5.264 -23.434 5.195 1.00 28.27 175 VAL A CA 1
ATOM 1425 C C . VAL A 1 175 ? 4.301 -22.272 5.411 1.00 28.27 175 VAL A C 1
ATOM 1427 O O . VAL A 1 175 ? 3.665 -22.158 6.461 1.00 28.27 175 VAL A O 1
ATOM 1430 N N . TRP A 1 176 ? 4.236 -21.362 4.444 1.00 34.78 176 TRP A N 1
ATOM 1431 C CA . TRP A 1 176 ? 3.121 -20.443 4.341 1.00 34.78 176 TRP A CA 1
ATOM 1432 C C . TRP A 1 176 ? 1.953 -21.318 3.919 1.00 34.78 176 TRP A C 1
ATOM 1434 O O . TRP A 1 176 ? 1.791 -21.643 2.748 1.00 34.78 176 TRP A O 1
ATOM 1444 N N . VAL A 1 177 ? 1.175 -21.789 4.897 1.00 33.59 177 VAL A N 1
ATOM 1445 C CA . VAL A 1 177 ? -0.183 -22.235 4.597 1.00 33.59 177 VAL A CA 1
ATOM 1446 C C . VAL A 1 177 ? -0.796 -21.051 3.870 1.00 33.59 177 VAL A C 1
ATOM 1448 O O . VAL A 1 177 ? -0.911 -19.986 4.481 1.00 33.59 177 VAL A O 1
ATOM 1451 N N . ALA A 1 178 ? -1.086 -21.214 2.578 1.00 39.00 178 ALA A N 1
ATOM 1452 C CA . ALA A 1 178 ? -1.869 -20.268 1.806 1.00 39.00 178 ALA A CA 1
ATOM 1453 C C . ALA A 1 178 ? -3.210 -20.155 2.528 1.00 39.00 178 ALA A C 1
ATOM 1455 O O . ALA A 1 178 ? -4.114 -20.970 2.361 1.00 39.00 178 ALA A O 1
ATOM 1456 N N . ARG A 1 179 ? -3.277 -19.232 3.483 1.00 50.16 179 ARG A N 1
ATOM 1457 C CA . ARG A 1 179 ? -4.519 -18.891 4.136 1.00 50.16 179 ARG A CA 1
ATOM 1458 C C . ARG A 1 179 ? -5.182 -17.982 3.139 1.00 50.16 179 ARG A C 1
ATOM 1460 O O . ARG A 1 179 ? -4.671 -16.902 2.858 1.00 50.16 179 ARG A O 1
ATOM 1467 N N . ASP A 1 180 ? -6.288 -18.449 2.594 1.00 54.59 180 ASP A N 1
ATOM 1468 C CA . ASP A 1 180 ? -7.190 -17.567 1.890 1.00 54.59 180 ASP A CA 1
ATOM 1469 C C . ASP A 1 180 ? -7.662 -16.538 2.922 1.00 54.59 180 ASP A C 1
ATOM 1471 O O . ASP A 1 180 ? -8.455 -16.829 3.820 1.00 54.59 180 ASP A O 1
ATOM 1475 N N . PHE A 1 181 ? -7.039 -15.359 2.922 1.00 69.44 181 PHE A N 1
ATOM 1476 C CA . PHE A 1 181 ? -7.316 -14.317 3.904 1.00 69.44 181 PHE A CA 1
ATOM 1477 C C . PHE A 1 181 ? -8.586 -13.589 3.493 1.00 69.44 181 PHE A C 1
ATOM 1479 O O . PHE A 1 181 ? -8.537 -12.414 3.149 1.00 69.44 181 PHE A O 1
ATOM 1486 N N . GLU A 1 182 ? -9.697 -14.310 3.354 1.00 76.81 182 GLU A N 1
ATOM 1487 C CA . GLU A 1 182 ? -10.983 -13.764 2.926 1.00 76.81 182 GLU A CA 1
ATOM 1488 C C . GLU A 1 182 ? -11.429 -12.622 3.836 1.00 76.81 182 GLU A C 1
ATOM 1490 O O . GLU A 1 182 ? -11.136 -12.593 5.034 1.00 76.81 182 GLU A O 1
ATOM 1495 N N . ILE A 1 183 ? -12.144 -11.657 3.252 1.00 83.25 183 ILE A N 1
ATOM 1496 C CA . ILE A 1 183 ? -12.850 -10.657 4.050 1.00 83.25 183 ILE A CA 1
ATOM 1497 C C . ILE A 1 183 ? -13.881 -11.431 4.885 1.00 83.25 183 ILE A C 1
ATOM 1499 O O . ILE A 1 183 ? -14.732 -12.094 4.283 1.00 83.25 183 ILE A O 1
ATOM 1503 N N . PRO A 1 184 ? -13.838 -11.370 6.230 1.00 85.75 184 PRO A N 1
ATOM 1504 C CA . PRO A 1 184 ? -14.757 -12.137 7.061 1.00 85.75 184 PRO A CA 1
ATOM 1505 C C . PRO A 1 184 ? -16.205 -11.842 6.666 1.00 85.75 184 PRO A C 1
ATOM 1507 O O . PRO A 1 184 ? -16.568 -10.678 6.499 1.00 85.75 184 PRO A O 1
ATOM 1510 N N . GLN A 1 185 ? -17.040 -12.875 6.522 1.00 87.38 185 GLN A N 1
ATOM 1511 C CA . GLN A 1 185 ? -18.396 -12.734 5.971 1.00 87.38 185 GLN A CA 1
ATOM 1512 C C . GLN A 1 185 ? -19.284 -11.771 6.772 1.00 87.38 185 GLN A C 1
ATOM 1514 O O . GLN A 1 185 ? -20.176 -11.143 6.205 1.00 87.38 185 GLN A O 1
ATOM 1519 N N . GLN A 1 186 ? -19.020 -11.610 8.074 1.00 88.44 186 GLN A N 1
ATOM 1520 C CA . GLN A 1 186 ? -19.709 -10.618 8.901 1.00 88.44 186 GLN A CA 1
ATOM 1521 C C . GLN A 1 186 ? -19.390 -9.156 8.541 1.00 88.44 186 GLN A C 1
ATOM 1523 O O . GLN A 1 186 ? -20.128 -8.271 8.963 1.00 88.44 186 GLN A O 1
ATOM 1528 N N . ILE A 1 187 ? -18.317 -8.875 7.792 1.00 90.44 187 ILE A N 1
ATOM 1529 C CA . ILE A 1 187 ? -17.966 -7.516 7.370 1.00 90.44 187 ILE A CA 1
ATOM 1530 C C . ILE A 1 187 ? -18.782 -7.152 6.131 1.00 90.44 187 ILE A C 1
ATOM 1532 O O . ILE A 1 187 ? -18.478 -7.538 4.998 1.00 90.44 187 ILE A O 1
ATOM 1536 N N . THR A 1 188 ? -19.845 -6.388 6.362 1.00 92.94 188 THR A N 1
ATOM 1537 C CA . THR A 1 188 ? -20.808 -5.969 5.337 1.00 92.94 188 THR A CA 1
ATOM 1538 C C . THR A 1 188 ? -20.592 -4.515 4.918 1.00 92.94 188 THR A C 1
ATOM 1540 O O . THR A 1 188 ? -19.624 -3.882 5.320 1.00 92.94 188 THR A O 1
ATOM 1543 N N . GLY A 1 189 ? -21.469 -3.968 4.071 1.00 91.81 189 GLY A N 1
ATOM 1544 C CA . GLY A 1 189 ? -21.375 -2.575 3.618 1.00 91.81 189 GLY A CA 1
ATOM 1545 C C . GLY A 1 189 ? -21.701 -1.525 4.683 1.00 91.81 189 GLY A C 1
ATOM 1546 O O . GLY A 1 189 ? -21.555 -0.331 4.412 1.00 91.81 189 GLY A O 1
ATOM 1547 N N . ASP A 1 190 ? -22.159 -1.942 5.860 1.00 91.75 190 ASP A N 1
ATOM 1548 C CA . ASP A 1 190 ? -22.549 -1.052 6.946 1.00 91.75 190 ASP A CA 1
ATOM 1549 C C . ASP A 1 190 ? -21.529 -1.086 8.074 1.00 91.75 190 ASP A C 1
ATOM 1551 O O . ASP A 1 190 ? -20.919 -2.115 8.360 1.00 91.75 190 ASP A O 1
ATOM 1555 N N . LEU A 1 191 ? -21.336 0.076 8.691 1.00 93.00 191 LEU A N 1
ATOM 1556 C CA . LEU A 1 191 ? -20.410 0.256 9.793 1.00 93.00 191 LEU A CA 1
ATOM 1557 C C . LEU A 1 191 ? -20.931 -0.482 11.024 1.00 93.00 191 LEU A C 1
ATOM 1559 O O . LEU A 1 191 ? -21.954 -0.111 11.596 1.00 93.00 191 LEU A O 1
ATOM 1563 N N . GLN A 1 192 ? -20.219 -1.527 11.428 1.00 93.00 192 GLN A N 1
ATOM 1564 C CA . GLN A 1 192 ? -20.604 -2.376 12.547 1.00 93.00 192 GLN A CA 1
ATOM 1565 C C . GLN A 1 192 ? -19.415 -2.629 13.469 1.00 93.00 192 GLN A C 1
ATOM 1567 O O . GLN A 1 192 ? -18.254 -2.577 13.064 1.00 93.00 192 GLN A O 1
ATOM 1572 N N . GLN A 1 193 ? -19.710 -2.884 14.741 1.00 93.31 193 GLN A N 1
ATOM 1573 C CA . GLN A 1 193 ? -18.710 -3.253 15.733 1.00 93.31 193 GLN A CA 1
ATOM 1574 C C . GLN A 1 193 ? -18.575 -4.776 15.774 1.00 93.31 193 GLN A C 1
ATOM 1576 O O . GLN A 1 193 ? -19.553 -5.496 15.973 1.00 93.31 193 GLN A O 1
ATOM 1581 N N . HIS A 1 194 ? -17.353 -5.274 15.612 1.00 91.44 194 HIS A N 1
ATOM 1582 C CA . HIS A 1 194 ? -17.055 -6.700 15.560 1.00 91.44 194 HIS A CA 1
ATOM 1583 C C . HIS A 1 194 ? -15.996 -7.067 16.581 1.00 91.44 194 HIS A C 1
ATOM 1585 O O . HIS A 1 194 ? -14.993 -6.371 16.724 1.00 91.44 194 HIS A O 1
ATOM 1591 N N . ARG A 1 195 ? -16.175 -8.212 17.246 1.00 89.06 195 ARG A N 1
ATOM 1592 C CA . ARG A 1 195 ? -15.103 -8.824 18.033 1.00 89.06 195 ARG A CA 1
ATOM 1593 C C . ARG A 1 195 ? -13.995 -9.313 17.111 1.00 89.06 195 ARG A C 1
ATOM 1595 O O . ARG A 1 195 ? -14.262 -10.072 16.179 1.00 89.06 195 ARG A O 1
ATOM 1602 N N . ILE A 1 196 ? -12.757 -8.929 17.409 1.00 85.69 196 ILE A N 1
ATOM 1603 C CA . ILE A 1 196 ? -11.581 -9.299 16.616 1.00 85.69 196 ILE A CA 1
ATOM 1604 C C . ILE A 1 196 ? -11.452 -10.831 16.524 1.00 85.69 196 ILE A C 1
ATOM 1606 O O . ILE A 1 196 ? -11.282 -11.364 15.430 1.00 85.69 196 ILE A O 1
ATOM 1610 N N . ALA A 1 197 ? -11.663 -11.544 17.635 1.00 83.56 197 ALA A N 1
ATOM 1611 C CA . ALA A 1 197 ? -11.612 -13.008 17.688 1.00 83.56 197 ALA A CA 1
ATOM 1612 C C . ALA A 1 197 ? -12.664 -13.704 16.801 1.00 83.56 197 ALA A C 1
ATOM 1614 O O . ALA A 1 197 ? -12.428 -14.811 16.324 1.00 83.56 197 ALA A O 1
ATOM 1615 N N . ASN A 1 198 ? -13.806 -13.057 16.534 1.00 84.38 198 ASN A N 1
ATOM 1616 C CA . ASN A 1 198 ? -14.827 -13.606 15.635 1.00 84.38 198 ASN A CA 1
ATOM 1617 C C . ASN A 1 198 ? -14.429 -13.445 14.162 1.00 84.38 198 ASN A C 1
ATOM 1619 O O . ASN A 1 198 ? -14.872 -14.216 13.317 1.00 84.38 198 ASN A O 1
ATOM 1623 N N . MET A 1 199 ? -13.636 -12.420 13.840 1.00 80.94 199 MET A N 1
ATOM 1624 C CA . MET A 1 199 ? -13.111 -12.190 12.490 1.00 80.94 199 MET A CA 1
ATOM 1625 C C . MET A 1 199 ? -11.872 -13.039 12.215 1.00 80.94 199 MET A C 1
ATOM 1627 O O . MET A 1 199 ? -11.708 -13.549 11.113 1.00 80.94 199 MET A O 1
ATOM 1631 N N . TYR A 1 200 ? -11.018 -13.207 13.225 1.00 79.50 200 TYR A N 1
ATOM 1632 C CA . TYR A 1 200 ? -9.746 -13.906 13.112 1.00 79.50 200 TYR A CA 1
ATOM 1633 C C . TYR A 1 200 ? -9.531 -14.780 14.363 1.00 79.50 200 TYR A C 1
ATOM 1635 O O . TYR A 1 200 ? -8.949 -14.332 15.344 1.00 79.50 200 TYR A O 1
ATOM 1643 N N . PRO A 1 201 ? -9.946 -16.059 14.356 1.00 72.38 201 PRO A N 1
ATOM 1644 C CA . PRO A 1 201 ? -9.926 -16.919 15.552 1.00 72.38 201 PRO A CA 1
ATOM 1645 C C . PRO A 1 201 ? -8.550 -17.119 16.206 1.00 72.38 201 PRO A C 1
ATOM 1647 O O . PRO A 1 201 ? -8.457 -17.488 17.373 1.00 72.38 201 PRO A O 1
ATOM 1650 N N . PHE A 1 202 ? -7.466 -16.873 15.465 1.00 71.25 202 PHE A N 1
ATOM 1651 C CA . PHE A 1 202 ? -6.091 -16.995 15.955 1.00 71.25 202 PHE A CA 1
ATOM 1652 C C . PHE A 1 202 ? -5.523 -15.702 16.548 1.00 71.25 202 PHE A C 1
ATOM 1654 O O . PHE A 1 202 ? -4.327 -15.649 16.845 1.00 71.25 202 PHE A O 1
ATOM 1661 N N . THR A 1 203 ? -6.342 -14.660 16.704 1.00 75.00 203 THR A N 1
ATOM 1662 C CA . THR A 1 203 ? -5.906 -13.409 17.327 1.00 75.00 203 THR A CA 1
ATOM 1663 C C . THR A 1 203 ? -5.428 -13.648 18.742 1.00 75.00 203 THR A C 1
ATOM 1665 O O . THR A 1 203 ? -6.075 -14.357 19.513 1.00 75.00 203 THR A O 1
ATOM 1668 N N . ARG A 1 204 ? -4.312 -13.015 19.101 1.00 66.69 204 ARG A N 1
ATOM 1669 C CA . ARG A 1 204 ? -3.783 -13.028 20.466 1.00 66.69 204 ARG A CA 1
ATOM 1670 C C . ARG A 1 204 ? -3.837 -11.620 21.063 1.00 66.69 204 ARG A C 1
ATOM 1672 O O . ARG A 1 204 ? -2.778 -11.029 21.288 1.00 66.69 204 ARG A O 1
ATOM 1679 N N . PRO A 1 205 ? -5.035 -11.050 21.299 1.00 62.97 205 PRO A N 1
ATOM 1680 C CA . PRO A 1 205 ? -5.138 -9.733 21.907 1.00 62.97 205 PRO A CA 1
ATOM 1681 C C . PRO A 1 205 ? -4.564 -9.806 23.326 1.00 62.97 205 PRO A C 1
ATOM 1683 O O . PRO A 1 205 ? -5.058 -10.552 24.166 1.00 62.97 205 PRO A O 1
ATOM 1686 N N . ARG A 1 206 ? -3.475 -9.072 23.582 1.00 61.94 206 ARG A N 1
ATOM 1687 C CA . ARG A 1 206 ? -2.956 -8.876 24.947 1.00 61.94 206 ARG A CA 1
ATOM 1688 C C . ARG A 1 206 ? -3.480 -7.588 25.580 1.00 61.94 206 ARG A C 1
ATOM 1690 O O . ARG A 1 206 ? -3.798 -7.601 26.758 1.00 61.94 206 ARG A O 1
ATOM 1697 N N . PHE A 1 207 ? -3.566 -6.510 24.796 1.00 64.44 207 PHE A N 1
ATOM 1698 C CA . PHE A 1 207 ? -3.920 -5.163 25.274 1.00 64.44 207 PHE A CA 1
ATOM 1699 C C . PHE A 1 207 ? -4.773 -4.358 24.277 1.00 64.44 207 PHE A C 1
ATOM 1701 O O . PHE A 1 207 ? -5.009 -3.175 24.487 1.00 64.44 207 PHE A O 1
ATOM 1708 N N . PHE A 1 208 ? -5.222 -4.974 23.178 1.00 64.38 208 PHE A N 1
ATOM 1709 C CA . PHE A 1 208 ? -6.089 -4.303 22.207 1.00 64.38 208 PHE A CA 1
ATOM 1710 C C . PHE A 1 208 ? -7.541 -4.302 22.685 1.00 64.38 208 PHE A C 1
ATOM 1712 O O . PHE A 1 208 ? -7.941 -5.237 23.387 1.00 64.38 208 PHE A O 1
ATOM 1719 N N . PRO A 1 209 ? -8.353 -3.316 22.265 1.00 70.56 209 PRO A N 1
ATOM 1720 C CA . PRO A 1 209 ? -9.794 -3.428 22.410 1.00 70.56 209 PRO A CA 1
ATOM 1721 C C . PRO A 1 209 ? -10.262 -4.747 21.780 1.00 70.56 209 PRO A C 1
ATOM 1723 O O . PRO A 1 209 ? -9.854 -5.109 20.678 1.00 70.56 209 PRO A O 1
ATOM 1726 N N . GLU A 1 210 ? -11.133 -5.480 22.477 1.00 82.00 210 GLU A N 1
ATOM 1727 C CA . GLU A 1 210 ? -11.661 -6.765 21.985 1.00 82.00 210 GLU A CA 1
ATOM 1728 C C . GLU A 1 210 ? -12.464 -6.618 20.686 1.00 82.00 210 GLU A C 1
ATOM 1730 O O . GLU A 1 210 ? -12.754 -7.604 20.001 1.00 82.00 210 GLU A O 1
ATOM 1735 N N . THR A 1 211 ? -12.856 -5.385 20.366 1.00 88.62 211 THR A N 1
ATOM 1736 C CA . THR A 1 211 ? -13.736 -5.048 19.257 1.00 88.62 211 THR A CA 1
ATOM 1737 C C . THR A 1 211 ? -13.170 -3.926 18.408 1.00 88.62 211 THR A C 1
ATOM 1739 O O . THR A 1 211 ? -12.501 -3.034 18.923 1.00 88.62 211 THR A O 1
ATOM 1742 N N . VAL A 1 212 ? -13.510 -3.941 17.124 1.00 89.25 212 VAL A N 1
ATOM 1743 C CA . VAL A 1 212 ? -13.221 -2.867 16.171 1.00 89.25 212 VAL A CA 1
ATOM 1744 C C . VAL A 1 212 ? -14.468 -2.536 15.369 1.00 89.25 212 VAL A C 1
ATOM 1746 O O . VAL A 1 212 ? -15.307 -3.403 15.119 1.00 89.25 212 VAL A O 1
ATOM 1749 N N . ARG A 1 213 ? -14.585 -1.277 14.950 1.00 92.12 213 ARG A N 1
ATOM 1750 C CA . ARG A 1 213 ? -15.545 -0.864 13.926 1.00 92.12 213 ARG A CA 1
ATOM 1751 C C . ARG A 1 213 ? -14.998 -1.256 12.555 1.00 92.12 213 ARG A C 1
ATOM 1753 O O . ARG A 1 213 ? -13.859 -0.921 12.244 1.00 92.12 213 ARG A O 1
ATOM 1760 N N . ALA A 1 214 ? -15.789 -1.943 11.742 1.00 92.75 214 ALA A N 1
ATOM 1761 C CA . ALA A 1 214 ? -15.395 -2.323 10.392 1.00 92.75 214 ALA A CA 1
ATOM 1762 C C . ALA A 1 214 ? -16.575 -2.230 9.421 1.00 92.75 214 ALA A C 1
ATOM 1764 O O . ALA A 1 214 ? -17.735 -2.343 9.813 1.00 92.75 214 ALA A O 1
ATOM 1765 N N . LEU A 1 215 ? -16.251 -2.018 8.146 1.00 94.25 215 LEU A N 1
ATOM 1766 C CA . LEU A 1 215 ? -17.165 -2.183 7.023 1.00 94.25 215 LEU A CA 1
ATOM 1767 C C . LEU A 1 215 ? -16.391 -2.524 5.749 1.00 94.25 215 LEU A C 1
ATOM 1769 O O . LEU A 1 215 ? -15.184 -2.307 5.650 1.00 94.25 215 LEU A O 1
ATOM 1773 N N . ARG A 1 216 ? -17.115 -3.010 4.749 1.00 93.81 216 ARG A N 1
ATOM 1774 C CA . ARG A 1 216 ? -16.635 -3.303 3.404 1.00 93.81 216 ARG A CA 1
ATOM 1775 C C . ARG A 1 216 ? -17.074 -2.199 2.455 1.00 93.81 216 ARG A C 1
ATOM 1777 O O . ARG A 1 216 ? -18.265 -2.007 2.219 1.00 93.81 216 ARG A O 1
ATOM 1784 N N . ILE A 1 217 ? -16.110 -1.527 1.841 1.00 93.56 217 ILE A N 1
ATOM 1785 C CA . ILE A 1 217 ? -16.364 -0.530 0.799 1.00 93.56 217 ILE A CA 1
ATOM 1786 C C . ILE A 1 217 ? -15.970 -1.135 -0.543 1.00 93.56 217 ILE A C 1
ATOM 1788 O O . ILE A 1 217 ? -14.882 -1.687 -0.688 1.00 93.56 217 ILE A O 1
ATOM 1792 N N . LYS A 1 218 ? -16.867 -1.052 -1.529 1.00 92.06 218 LYS A N 1
ATOM 1793 C CA . LYS A 1 218 ? -16.552 -1.473 -2.896 1.00 92.06 218 LYS A CA 1
ATOM 1794 C C . LYS A 1 218 ? -15.478 -0.545 -3.463 1.00 92.06 218 LYS A C 1
ATOM 1796 O O . LYS A 1 218 ? -15.609 0.672 -3.359 1.00 92.06 218 LYS A O 1
ATOM 1801 N N . HIS A 1 219 ? -14.449 -1.119 -4.080 1.00 89.25 219 HIS A N 1
ATOM 1802 C CA . HIS A 1 219 ? -13.441 -0.336 -4.783 1.00 89.25 219 HIS A CA 1
ATOM 1803 C C . HIS A 1 219 ? -14.082 0.524 -5.886 1.00 89.25 219 HIS A C 1
ATOM 1805 O O . HIS A 1 219 ? -14.915 0.042 -6.658 1.00 89.25 219 HIS A O 1
ATOM 1811 N N . ASP A 1 220 ? -13.666 1.787 -5.955 1.00 90.25 220 ASP A N 1
ATOM 1812 C CA . ASP A 1 220 ? -13.939 2.693 -7.066 1.00 90.25 220 ASP A CA 1
ATOM 1813 C C . ASP A 1 220 ? -12.597 3.098 -7.681 1.00 90.25 220 ASP A C 1
ATOM 1815 O O . ASP A 1 220 ? -11.653 3.417 -6.949 1.00 90.25 220 ASP A O 1
ATOM 1819 N N . LYS A 1 221 ? -12.518 3.062 -9.016 1.00 84.31 221 LYS A N 1
ATOM 1820 C CA . LYS A 1 221 ? -11.326 3.487 -9.761 1.00 84.31 221 LYS A CA 1
ATOM 1821 C C . LYS A 1 221 ? -11.036 4.971 -9.524 1.00 84.31 221 LYS A C 1
ATOM 1823 O O . LYS A 1 221 ? -9.878 5.360 -9.475 1.00 84.31 221 LYS A O 1
ATOM 1828 N N . LYS A 1 222 ? -12.084 5.785 -9.341 1.00 88.06 222 LYS A N 1
ATOM 1829 C CA . LYS A 1 222 ? -11.963 7.205 -9.001 1.00 88.06 222 LYS A CA 1
ATOM 1830 C C . LYS A 1 222 ? -11.800 7.354 -7.495 1.00 88.06 222 LYS A C 1
ATOM 1832 O O . LYS A 1 222 ? -12.746 7.115 -6.734 1.00 88.06 222 LYS A O 1
ATOM 1837 N N . LYS A 1 223 ? -10.605 7.755 -7.063 1.00 84.62 223 LYS A N 1
ATOM 1838 C CA . LYS A 1 223 ? -10.244 7.861 -5.643 1.00 84.62 223 LYS A CA 1
ATOM 1839 C C . LYS A 1 223 ? -11.187 8.794 -4.886 1.00 84.62 223 LYS A C 1
ATOM 1841 O O . LYS A 1 223 ? -11.629 8.450 -3.794 1.00 84.62 223 LYS A O 1
ATOM 1846 N N . GLU A 1 224 ? -11.603 9.904 -5.484 1.00 90.88 224 GLU A N 1
ATOM 1847 C CA . GLU A 1 224 ? -12.473 10.905 -4.851 1.00 90.88 224 GLU A CA 1
ATOM 1848 C C . GLU A 1 224 ? -13.840 10.310 -4.496 1.00 90.88 224 GLU A C 1
ATOM 1850 O O . GLU A 1 224 ? -14.404 10.598 -3.441 1.00 90.88 224 GLU A O 1
ATOM 1855 N N . ARG A 1 225 ? -14.374 9.427 -5.352 1.00 92.94 225 ARG A N 1
ATOM 1856 C CA . ARG A 1 225 ? -15.645 8.730 -5.097 1.00 92.94 225 ARG A CA 1
ATOM 1857 C C . ARG A 1 225 ? -15.523 7.724 -3.962 1.00 92.94 225 ARG A C 1
ATOM 1859 O O . ARG A 1 225 ? -16.448 7.595 -3.153 1.00 92.94 225 ARG A O 1
ATOM 1866 N N . PHE A 1 226 ? -14.388 7.030 -3.891 1.00 92.06 226 PHE A N 1
ATOM 1867 C CA . PHE A 1 226 ? -14.074 6.152 -2.771 1.00 92.06 226 PHE A CA 1
ATOM 1868 C C . PHE A 1 226 ? -13.998 6.954 -1.463 1.00 92.06 226 PHE A C 1
ATOM 1870 O O . PHE A 1 226 ? -14.706 6.625 -0.513 1.00 92.06 226 PHE A O 1
ATOM 1877 N N . LEU A 1 227 ? -13.231 8.049 -1.437 1.00 92.38 227 LEU A N 1
ATOM 1878 C CA . LEU A 1 227 ? -13.079 8.914 -0.262 1.00 92.38 227 LEU A CA 1
ATOM 1879 C C . LEU A 1 227 ? -14.421 9.503 0.193 1.00 92.38 227 LEU A C 1
ATOM 1881 O O . LEU A 1 227 ? -14.774 9.396 1.367 1.00 92.38 227 LEU A O 1
ATOM 1885 N N . ALA A 1 228 ? -15.226 10.035 -0.732 1.00 92.25 228 ALA A N 1
ATOM 1886 C CA . ALA A 1 228 ? -16.567 10.537 -0.428 1.00 92.25 228 ALA A CA 1
ATOM 1887 C C . ALA A 1 228 ? -17.474 9.444 0.168 1.00 92.25 228 ALA A C 1
ATOM 1889 O O . ALA A 1 228 ? -18.269 9.703 1.073 1.00 92.25 228 ALA A O 1
ATOM 1890 N N . THR A 1 229 ? -17.337 8.201 -0.303 1.00 93.75 229 THR A N 1
ATOM 1891 C CA . THR A 1 229 ? -18.068 7.057 0.254 1.00 93.75 229 THR A CA 1
ATOM 1892 C C . THR A 1 229 ? -17.610 6.726 1.673 1.00 93.75 229 THR A C 1
ATOM 1894 O O . THR A 1 229 ? -18.470 6.476 2.519 1.00 93.75 229 THR A O 1
ATOM 1897 N N . CYS A 1 230 ? -16.302 6.762 1.950 1.00 92.56 230 CYS A N 1
ATOM 1898 C CA . CYS A 1 230 ? -15.755 6.589 3.298 1.00 92.56 230 CYS A CA 1
ATOM 1899 C C . CYS A 1 230 ? -16.326 7.631 4.263 1.00 92.56 230 CYS A C 1
ATOM 1901 O O . CYS A 1 230 ? -16.911 7.256 5.275 1.00 92.56 230 CYS A O 1
ATOM 1903 N N . HIS A 1 231 ? -16.243 8.920 3.919 1.00 91.25 231 HIS A N 1
ATOM 1904 C CA . HIS A 1 231 ? -16.760 10.001 4.766 1.00 91.25 231 HIS A CA 1
ATOM 1905 C C . HIS A 1 231 ? -18.269 9.895 5.000 1.00 91.25 231 HIS A C 1
ATOM 1907 O O . HIS A 1 231 ? -18.733 10.108 6.110 1.00 91.25 231 HIS A O 1
ATOM 1913 N N . ARG A 1 232 ? -19.049 9.484 3.995 1.00 91.19 232 ARG A N 1
ATOM 1914 C CA . ARG A 1 232 ? -20.493 9.266 4.172 1.00 91.19 232 ARG A CA 1
ATOM 1915 C C . ARG A 1 232 ? -20.816 8.093 5.108 1.00 91.19 232 ARG A C 1
ATOM 1917 O O . ARG A 1 232 ? -21.859 8.107 5.748 1.00 91.19 232 ARG A O 1
ATOM 1924 N N . LYS A 1 233 ? -19.985 7.046 5.130 1.00 91.44 233 LYS A N 1
ATOM 1925 C CA . LYS A 1 233 ? -20.186 5.856 5.980 1.00 91.44 233 LYS A CA 1
ATOM 1926 C C . LYS A 1 233 ? -19.694 6.057 7.420 1.00 91.44 233 LYS A C 1
ATOM 1928 O O . LYS A 1 233 ? -20.118 5.309 8.294 1.00 91.44 233 LYS A O 1
ATOM 1933 N N . PHE A 1 234 ? -18.828 7.042 7.644 1.00 87.62 234 PHE A N 1
ATOM 1934 C CA . PHE A 1 234 ? -18.379 7.521 8.952 1.00 87.62 234 PHE A CA 1
ATOM 1935 C C . PHE A 1 234 ? -18.935 8.936 9.177 1.00 87.62 234 PHE A C 1
ATOM 1937 O O . PHE A 1 234 ? -18.213 9.930 9.092 1.00 87.62 234 PHE A O 1
ATOM 1944 N N . ASP A 1 235 ? -20.248 9.013 9.394 1.00 78.62 235 ASP A N 1
ATOM 1945 C CA . ASP A 1 235 ? -21.034 10.252 9.505 1.00 78.62 235 ASP A CA 1
ATOM 1946 C C . ASP A 1 235 ? -20.763 11.064 10.786 1.00 78.62 235 ASP A C 1
ATOM 1948 O O . ASP A 1 235 ? -21.245 12.186 10.934 1.00 78.62 235 ASP A O 1
ATOM 1952 N N . ASP A 1 236 ? -19.935 10.532 11.681 1.00 83.00 236 ASP A N 1
ATOM 1953 C CA . ASP A 1 236 ? -19.479 11.136 12.930 1.00 83.00 236 ASP A CA 1
ATOM 1954 C C . ASP A 1 236 ? -18.257 12.058 12.759 1.00 83.00 236 ASP A C 1
ATOM 1956 O O . ASP A 1 236 ? -17.679 12.500 13.751 1.00 83.00 236 ASP A O 1
ATOM 1960 N N . ASN A 1 237 ? -17.839 12.347 11.519 1.00 86.06 237 ASN A N 1
ATOM 1961 C CA . ASN A 1 237 ? -16.584 13.046 11.203 1.00 86.06 237 ASN A CA 1
ATOM 1962 C C . ASN A 1 237 ? -15.345 12.362 11.816 1.00 86.06 237 ASN A C 1
ATOM 1964 O O . ASN A 1 237 ? -14.288 12.979 11.955 1.00 86.06 237 ASN A O 1
ATOM 1968 N N . PHE A 1 238 ? -15.443 11.074 12.166 1.00 90.75 238 PHE A N 1
ATOM 1969 C CA . PHE A 1 238 ? -14.352 10.350 12.812 1.00 90.75 238 PHE A CA 1
ATOM 1970 C C . PHE A 1 238 ? -13.093 10.346 11.945 1.00 90.75 238 PHE A C 1
ATOM 1972 O O . PHE A 1 238 ? -12.011 10.634 12.436 1.00 90.75 238 PHE A O 1
ATOM 1979 N N . LEU A 1 239 ? -13.239 10.117 10.636 1.00 92.00 239 LEU A N 1
ATOM 1980 C CA . LEU A 1 239 ? -12.112 10.052 9.697 1.00 92.00 239 LEU A CA 1
ATOM 1981 C C . LEU A 1 239 ? -11.439 11.406 9.412 1.00 92.00 239 LEU A C 1
ATOM 1983 O O . LEU A 1 239 ? -10.450 11.431 8.688 1.00 92.00 239 LEU A O 1
ATOM 1987 N N . THR A 1 240 ? -11.978 12.522 9.908 1.00 90.44 240 THR A N 1
ATOM 1988 C CA . THR A 1 240 ? -11.400 13.864 9.709 1.00 90.44 240 THR A CA 1
ATOM 1989 C C . THR A 1 240 ? -10.775 14.440 10.975 1.00 90.44 240 THR A C 1
ATOM 1991 O O . THR A 1 240 ? -10.348 15.591 10.964 1.00 90.44 240 THR A O 1
ATOM 1994 N N . ARG A 1 241 ? -10.757 13.685 12.079 1.00 92.81 241 ARG A N 1
ATOM 1995 C CA . ARG A 1 241 ? -10.096 14.123 13.311 1.00 92.81 241 ARG A CA 1
ATOM 1996 C C . ARG A 1 241 ? -8.576 14.169 13.113 1.00 92.81 241 ARG A C 1
ATOM 1998 O O . ARG A 1 241 ? -8.014 13.337 12.405 1.00 92.81 241 ARG A O 1
ATOM 2005 N N . GLU A 1 242 ? -7.918 15.127 13.761 1.00 90.75 242 GLU A N 1
ATOM 2006 C CA . GLU A 1 242 ? -6.464 15.337 13.648 1.00 90.75 242 GLU A CA 1
ATOM 2007 C C . GLU A 1 242 ? -5.637 14.234 14.324 1.00 90.75 242 GLU A C 1
ATOM 2009 O O . GLU A 1 242 ? -4.482 14.013 13.971 1.00 90.75 242 GLU A O 1
ATOM 2014 N N . ASP A 1 243 ? -6.234 13.513 15.272 1.00 92.25 243 ASP A N 1
ATOM 2015 C CA . ASP A 1 243 ? -5.617 12.416 16.013 1.00 92.25 243 ASP A CA 1
ATOM 2016 C C . ASP A 1 243 ? -5.845 11.048 15.359 1.00 92.25 243 ASP A C 1
ATOM 2018 O O . ASP A 1 243 ? -5.675 10.015 16.003 1.00 92.25 243 ASP A O 1
ATOM 2022 N N . ILE A 1 244 ? -6.232 11.014 14.083 1.00 94.50 244 ILE A N 1
ATOM 2023 C CA . ILE A 1 244 ? -6.443 9.773 13.343 1.00 94.50 244 ILE A CA 1
ATOM 2024 C C . ILE A 1 244 ? -5.309 9.527 12.357 1.00 94.50 244 ILE A C 1
ATOM 2026 O O . ILE A 1 244 ? -4.937 10.380 11.553 1.00 94.50 244 ILE A O 1
ATOM 2030 N N . LEU A 1 245 ? -4.796 8.299 12.387 1.00 95.06 245 LEU A N 1
ATOM 2031 C CA . LEU A 1 245 ? -3.801 7.800 11.452 1.00 95.06 245 LEU A CA 1
ATOM 2032 C C . LEU A 1 245 ? -4.332 6.597 10.686 1.00 95.06 245 LEU A C 1
ATOM 2034 O O . LEU A 1 245 ? -5.026 5.730 11.217 1.00 95.06 245 LEU A O 1
ATOM 2038 N N . PHE A 1 246 ? -3.943 6.516 9.424 1.00 95.44 246 PHE A N 1
ATOM 2039 C CA . PHE A 1 246 ? -4.344 5.471 8.501 1.00 95.44 246 PHE A CA 1
ATOM 2040 C C . PHE A 1 246 ? -3.156 4.594 8.130 1.00 95.44 246 PHE A C 1
ATOM 2042 O O . PHE A 1 246 ? -2.045 5.080 7.919 1.00 95.44 246 PHE A O 1
ATOM 2049 N N . ARG A 1 247 ? -3.398 3.294 7.979 1.00 93.19 247 ARG A N 1
ATOM 2050 C CA . ARG A 1 247 ? -2.436 2.345 7.409 1.00 93.19 247 ARG A CA 1
ATOM 2051 C C . ARG A 1 247 ? -3.119 1.511 6.342 1.00 93.19 247 ARG A C 1
ATOM 2053 O O . ARG A 1 247 ? -4.027 0.743 6.650 1.00 93.19 247 ARG A O 1
ATOM 2060 N N . GLY A 1 248 ? -2.674 1.655 5.100 1.00 91.69 248 GLY A N 1
ATOM 2061 C CA . GLY A 1 248 ? -3.086 0.778 4.010 1.00 91.69 248 GLY A CA 1
ATOM 2062 C C . GLY A 1 248 ? -2.306 -0.523 4.034 1.00 91.69 248 GLY A C 1
ATOM 2063 O O . GLY A 1 248 ? -1.095 -0.500 4.223 1.00 91.69 248 GLY A O 1
ATOM 2064 N N . LEU A 1 249 ? -2.997 -1.644 3.864 1.00 88.38 249 LEU A N 1
ATOM 2065 C CA . LEU A 1 249 ? -2.423 -2.985 3.916 1.00 88.38 249 LEU A CA 1
ATOM 2066 C C . LEU A 1 249 ? -3.082 -3.892 2.880 1.00 88.38 249 LEU A C 1
ATOM 2068 O O . LEU A 1 249 ? -4.266 -3.737 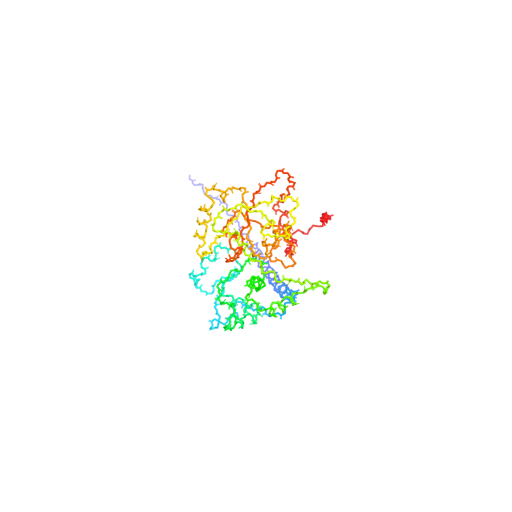2.577 1.00 88.38 249 LEU A O 1
ATOM 2072 N N . SER A 1 250 ? -2.356 -4.908 2.423 1.00 84.88 250 SER A N 1
ATOM 2073 C CA . SER A 1 250 ? -2.960 -6.055 1.745 1.00 84.88 250 SER A CA 1
ATOM 2074 C C . SER A 1 250 ? -3.837 -6.886 2.697 1.00 84.88 250 SER A C 1
ATOM 2076 O O . SER A 1 250 ? -3.789 -6.729 3.923 1.00 84.88 250 SER A O 1
ATOM 2078 N N . ARG A 1 251 ? -4.634 -7.815 2.146 1.00 84.12 251 ARG A N 1
ATOM 2079 C CA . ARG A 1 251 ? -5.456 -8.761 2.936 1.00 84.12 251 ARG A CA 1
ATOM 2080 C C . ARG A 1 251 ? -4.613 -9.623 3.874 1.00 84.12 251 ARG A C 1
ATOM 2082 O O . ARG A 1 251 ? -4.976 -9.824 5.033 1.00 84.12 251 ARG A O 1
ATOM 2089 N N . THR A 1 252 ? -3.476 -10.096 3.384 1.00 77.62 252 THR A N 1
ATOM 2090 C CA . THR A 1 252 ? -2.527 -10.891 4.164 1.00 77.62 252 THR A CA 1
ATOM 2091 C C . THR A 1 252 ? -1.936 -10.066 5.298 1.00 77.62 252 THR A C 1
ATOM 2093 O O . THR A 1 252 ? -1.949 -10.497 6.454 1.00 77.62 252 THR A O 1
ATOM 2096 N N . ALA A 1 253 ? -1.486 -8.847 4.995 1.00 80.69 253 ALA A N 1
ATOM 2097 C CA . ALA A 1 253 ? -0.874 -7.971 5.982 1.00 80.69 253 ALA A CA 1
ATOM 2098 C C . ALA A 1 253 ? -1.861 -7.536 7.078 1.00 80.69 253 ALA A C 1
ATOM 2100 O O . ALA A 1 253 ? -1.484 -7.513 8.254 1.00 80.69 253 ALA A O 1
ATOM 2101 N N . VAL A 1 254 ? -3.129 -7.250 6.746 1.00 85.75 254 VAL A N 1
ATOM 2102 C CA . VAL A 1 254 ? -4.141 -6.928 7.768 1.00 85.75 254 VAL A CA 1
ATOM 2103 C C . VAL A 1 254 ? -4.490 -8.151 8.615 1.00 85.75 254 VAL A C 1
ATOM 2105 O O . VAL A 1 254 ? -4.575 -8.033 9.833 1.00 85.75 254 VAL A O 1
ATOM 2108 N N . ALA A 1 255 ? -4.612 -9.341 8.024 1.00 81.00 255 ALA A N 1
ATOM 2109 C CA . ALA A 1 255 ? -4.888 -10.556 8.785 1.00 81.00 255 ALA A CA 1
ATOM 2110 C C . ALA A 1 255 ? -3.736 -10.919 9.735 1.00 81.00 255 ALA A C 1
ATOM 2112 O O . ALA A 1 255 ? -3.975 -11.284 10.888 1.00 81.00 255 ALA A O 1
ATOM 2113 N N . ALA A 1 256 ? -2.488 -10.769 9.284 1.00 79.00 256 ALA A N 1
ATOM 2114 C CA . ALA A 1 256 ? -1.308 -10.917 10.129 1.00 79.00 256 ALA A CA 1
ATOM 2115 C C . ALA A 1 256 ? -1.292 -9.871 11.257 1.00 79.00 256 ALA A C 1
ATOM 2117 O O . ALA A 1 256 ? -1.091 -10.229 12.417 1.00 79.00 256 ALA A O 1
ATOM 2118 N N . SER A 1 257 ? -1.587 -8.607 10.934 1.00 82.75 257 SER A N 1
ATOM 2119 C CA . SER A 1 257 ? -1.653 -7.505 11.906 1.00 82.75 257 SER A CA 1
ATOM 2120 C C . SER A 1 257 ? -2.747 -7.713 12.954 1.00 82.75 257 SER A C 1
ATOM 2122 O O . SER A 1 257 ? -2.544 -7.410 14.124 1.00 82.75 257 SER A O 1
ATOM 2124 N N . LEU A 1 258 ? -3.898 -8.266 12.567 1.00 80.56 258 LEU A N 1
ATOM 2125 C CA . LEU A 1 258 ? -4.977 -8.591 13.499 1.00 80.56 258 LEU A CA 1
ATOM 2126 C C . LEU A 1 258 ? -4.639 -9.821 14.349 1.00 80.56 258 LEU A C 1
ATOM 2128 O O . LEU A 1 258 ? -4.985 -9.861 15.529 1.00 80.56 258 LEU A O 1
ATOM 2132 N N . ALA A 1 259 ? -3.913 -10.802 13.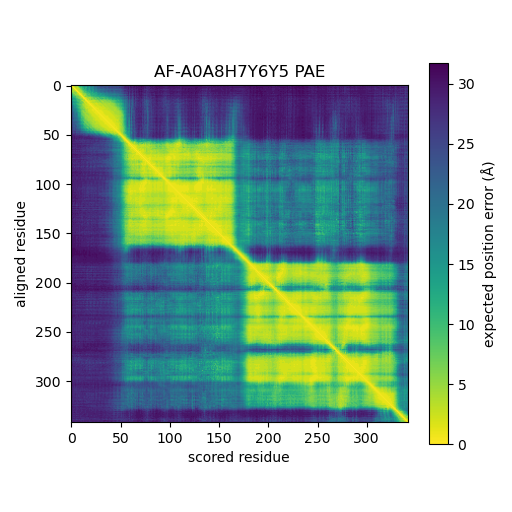802 1.00 77.62 259 ALA A N 1
ATOM 2133 C CA . ALA A 1 259 ? -3.420 -11.933 14.583 1.00 77.62 259 ALA A CA 1
ATOM 2134 C C . ALA A 1 259 ? -2.416 -11.491 15.665 1.00 77.62 259 ALA A C 1
ATOM 2136 O O . ALA A 1 259 ? -2.508 -11.933 16.818 1.00 77.62 259 ALA A O 1
ATOM 2137 N N . LEU A 1 260 ? -1.474 -10.623 15.284 1.00 76.00 260 LEU A N 1
ATOM 2138 C CA . LEU A 1 260 ? -0.449 -10.046 16.144 1.00 76.00 260 LEU A CA 1
ATOM 2139 C C . LEU A 1 260 ? 0.032 -8.703 15.568 1.00 76.00 260 LEU A C 1
ATOM 2141 O O . LEU A 1 260 ? 0.806 -8.678 14.611 1.00 76.00 260 LEU A O 1
ATOM 2145 N N . LEU A 1 261 ? -0.373 -7.589 16.184 1.00 79.38 261 LEU A N 1
ATOM 2146 C CA . LEU A 1 261 ? 0.092 -6.267 15.769 1.00 79.38 261 LEU A CA 1
ATOM 2147 C C . LEU A 1 261 ? 1.494 -6.016 16.327 1.00 79.38 261 LEU A C 1
ATOM 2149 O O . LEU A 1 261 ? 1.665 -5.682 17.498 1.00 79.38 261 LEU A O 1
ATOM 2153 N N . VAL A 1 262 ? 2.498 -6.198 15.478 1.00 76.75 262 VAL A N 1
ATOM 2154 C CA . VAL A 1 262 ? 3.907 -5.925 15.775 1.00 76.75 262 VAL A CA 1
ATOM 2155 C C . VAL A 1 262 ? 4.515 -5.083 14.654 1.00 76.75 262 VAL A C 1
ATOM 2157 O O . VAL A 1 262 ? 4.003 -5.120 13.530 1.00 76.75 262 VAL A O 1
ATOM 2160 N N . PRO A 1 263 ? 5.597 -4.329 14.929 1.00 74.19 263 PRO A N 1
ATOM 2161 C CA . PRO A 1 263 ? 6.377 -3.685 13.881 1.00 74.19 263 PRO A CA 1
ATOM 2162 C C . PRO A 1 263 ? 6.742 -4.693 12.794 1.00 74.19 263 PRO A C 1
ATOM 2164 O O . PRO A 1 263 ? 7.189 -5.806 13.090 1.00 74.19 263 PRO A O 1
ATOM 2167 N N . THR A 1 264 ? 6.533 -4.318 11.537 1.00 64.62 264 THR A N 1
ATOM 2168 C CA . THR A 1 264 ? 6.839 -5.203 10.419 1.00 64.62 264 THR A CA 1
ATOM 2169 C C . THR A 1 264 ? 8.358 -5.280 10.273 1.00 64.62 264 THR A C 1
ATOM 2171 O O . THR A 1 264 ? 9.011 -4.328 9.861 1.00 64.62 264 THR A O 1
ATOM 2174 N N . ILE A 1 265 ? 8.955 -6.418 10.629 1.00 56.66 265 ILE A N 1
ATOM 2175 C CA . ILE A 1 265 ? 10.367 -6.705 10.347 1.00 56.66 265 ILE A CA 1
ATOM 2176 C C . ILE A 1 265 ? 10.409 -7.452 9.011 1.00 56.66 265 ILE A C 1
ATOM 2178 O O . ILE A 1 265 ? 10.527 -8.674 8.969 1.00 56.66 265 ILE A O 1
ATOM 2182 N N . CYS A 1 266 ? 10.231 -6.728 7.907 1.00 50.84 266 CYS A N 1
ATOM 2183 C CA . CYS A 1 266 ? 10.486 -7.279 6.583 1.00 50.84 266 CYS A CA 1
ATOM 2184 C C . CYS A 1 266 ? 11.984 -7.153 6.286 1.00 50.84 266 CYS A C 1
ATOM 2186 O O . CYS A 1 266 ? 12.533 -6.052 6.319 1.00 50.84 266 CYS A O 1
ATOM 2188 N N . ASN A 1 267 ? 12.639 -8.283 5.992 1.00 42.91 267 ASN A N 1
ATOM 2189 C CA . ASN A 1 267 ? 14.027 -8.310 5.502 1.00 42.91 267 ASN A CA 1
ATOM 2190 C C . ASN A 1 267 ? 14.151 -7.709 4.097 1.00 42.91 267 ASN A C 1
ATOM 2192 O O . ASN A 1 267 ? 15.241 -7.353 3.656 1.00 42.91 267 ASN A O 1
ATOM 2196 N N . ASN A 1 268 ? 13.024 -7.592 3.407 1.00 46.69 268 ASN A N 1
ATOM 2197 C CA . ASN A 1 268 ? 12.931 -6.939 2.127 1.00 46.69 268 ASN A CA 1
ATOM 2198 C C . ASN A 1 268 ? 12.595 -5.475 2.427 1.00 46.69 268 ASN A C 1
ATOM 2200 O O . ASN A 1 268 ? 11.542 -5.201 2.996 1.00 46.69 268 ASN A O 1
ATOM 2204 N N . ALA A 1 269 ? 13.491 -4.545 2.098 1.00 47.19 269 ALA A N 1
ATOM 2205 C CA . ALA A 1 269 ? 13.444 -3.128 2.490 1.00 47.19 269 ALA A CA 1
ATOM 2206 C C . ALA A 1 269 ? 12.192 -2.330 2.027 1.00 47.19 269 ALA A C 1
ATOM 2208 O O . ALA A 1 269 ? 12.140 -1.122 2.223 1.00 47.19 269 ALA A O 1
ATOM 2209 N N . TYR A 1 270 ? 11.196 -2.987 1.424 1.00 49.41 270 TYR A N 1
ATOM 2210 C CA . TYR A 1 270 ? 10.061 -2.405 0.705 1.00 49.41 270 TYR A CA 1
ATOM 2211 C C . TYR A 1 270 ? 9.033 -1.683 1.590 1.00 49.41 270 TYR A C 1
ATOM 2213 O O . TYR A 1 270 ? 8.559 -0.630 1.192 1.00 49.41 270 TYR A O 1
ATOM 2221 N N . ASP A 1 271 ? 8.732 -2.202 2.786 1.00 50.34 271 ASP A N 1
ATOM 2222 C CA . ASP A 1 271 ? 7.759 -1.597 3.723 1.00 50.34 271 ASP A CA 1
ATOM 2223 C C . ASP A 1 271 ? 8.435 -0.858 4.893 1.00 50.34 271 ASP A C 1
ATOM 2225 O O . ASP A 1 271 ? 7.777 -0.438 5.843 1.00 50.34 271 ASP A O 1
ATOM 2229 N N . ASN A 1 272 ? 9.767 -0.756 4.858 1.00 64.44 272 ASN A N 1
ATOM 2230 C CA . ASN A 1 272 ? 10.611 -0.329 5.970 1.00 64.44 272 ASN A CA 1
ATOM 2231 C C . ASN A 1 272 ? 11.575 0.785 5.536 1.00 64.44 272 ASN A C 1
ATOM 2233 O O . ASN A 1 272 ? 12.777 0.701 5.798 1.00 64.44 272 ASN A O 1
ATOM 2237 N N . GLU A 1 273 ? 11.055 1.825 4.874 1.00 63.75 273 GLU A N 1
ATOM 2238 C CA . GLU A 1 273 ? 11.845 2.950 4.339 1.00 63.75 273 GLU A CA 1
ATOM 2239 C C . GLU A 1 273 ? 12.805 3.566 5.374 1.00 63.75 273 GLU A C 1
ATOM 2241 O O . GLU A 1 273 ? 13.910 3.992 5.038 1.00 63.75 273 GLU A O 1
ATOM 2246 N N . VAL A 1 274 ? 12.410 3.570 6.650 1.00 72.50 274 VAL A N 1
ATOM 2247 C CA . VAL A 1 274 ? 13.214 4.057 7.782 1.00 72.50 274 VAL A CA 1
ATOM 2248 C C . VAL A 1 274 ? 13.472 2.979 8.842 1.00 72.50 274 VAL A C 1
ATOM 2250 O O . VAL A 1 274 ? 13.719 3.281 10.010 1.00 72.50 274 VAL A O 1
ATOM 2253 N N . GLY A 1 275 ? 13.448 1.708 8.433 1.00 72.06 275 GLY A N 1
ATOM 2254 C CA . GLY A 1 275 ? 13.646 0.547 9.300 1.00 72.06 275 GLY A CA 1
ATOM 2255 C C . GLY A 1 275 ? 12.341 -0.083 9.806 1.00 72.06 275 GLY A C 1
ATOM 2256 O O . GLY A 1 275 ? 11.255 0.282 9.358 1.00 72.06 275 GLY A O 1
ATOM 2257 N N . PRO A 1 276 ? 12.420 -1.073 10.710 1.00 75.19 276 PRO A N 1
ATOM 2258 C CA . PRO A 1 276 ? 11.244 -1.787 11.199 1.00 75.19 276 PRO A CA 1
ATOM 2259 C C . PRO A 1 276 ? 10.270 -0.868 11.936 1.00 75.19 276 PRO A C 1
ATOM 2261 O O . PRO A 1 276 ? 10.654 -0.182 12.883 1.00 75.19 276 PRO A O 1
ATOM 2264 N N . GLY A 1 277 ? 8.997 -0.892 11.545 1.00 81.19 277 GLY A N 1
ATOM 2265 C CA . GLY A 1 277 ? 8.001 -0.001 12.135 1.00 81.19 277 GLY A CA 1
ATOM 2266 C C . GLY A 1 277 ? 6.558 -0.345 11.786 1.00 81.19 277 GLY A C 1
ATOM 2267 O O . GLY A 1 277 ? 6.275 -1.275 11.030 1.00 81.19 277 GLY A O 1
ATOM 2268 N N . ILE A 1 278 ? 5.634 0.417 12.375 1.00 84.81 278 ILE A N 1
ATOM 2269 C CA . ILE A 1 278 ? 4.245 0.513 11.921 1.00 84.81 278 ILE A CA 1
ATOM 2270 C C . ILE A 1 278 ? 4.115 1.873 11.246 1.00 84.81 278 ILE A C 1
ATOM 2272 O O . ILE A 1 278 ? 4.070 2.906 11.907 1.00 84.81 278 ILE A O 1
ATOM 2276 N N . TYR A 1 279 ? 4.087 1.854 9.920 1.00 85.81 279 TYR A N 1
ATOM 2277 C CA . TYR A 1 279 ? 3.973 3.055 9.110 1.00 85.81 279 TYR A CA 1
ATOM 2278 C C . TYR A 1 279 ? 2.515 3.455 9.001 1.00 85.81 279 TYR A C 1
ATOM 2280 O O . TYR A 1 279 ? 1.643 2.623 8.740 1.00 85.81 279 TYR A O 1
ATOM 2288 N N . THR A 1 280 ? 2.254 4.732 9.222 1.00 91.44 280 THR A N 1
ATOM 2289 C CA . THR A 1 280 ? 0.918 5.302 9.141 1.00 91.44 280 THR A CA 1
ATOM 2290 C C . THR A 1 280 ? 0.991 6.680 8.499 1.00 91.44 280 THR A C 1
ATOM 2292 O O . THR A 1 280 ? 2.067 7.262 8.361 1.00 91.44 280 THR A O 1
ATOM 2295 N N . THR A 1 281 ? -0.151 7.195 8.067 1.00 92.69 281 THR A N 1
ATOM 2296 C CA . THR A 1 281 ? -0.271 8.502 7.428 1.00 92.69 281 THR A CA 1
ATOM 2297 C C . THR A 1 281 ? -1.549 9.189 7.899 1.00 92.69 281 THR A C 1
ATOM 2299 O O . THR A 1 281 ? -2.561 8.507 8.059 1.00 92.69 281 THR A O 1
ATOM 2302 N N . PRO A 1 282 ? -1.561 10.518 8.090 1.00 94.62 282 PRO A N 1
ATOM 2303 C CA . PRO A 1 282 ? -2.799 11.254 8.354 1.00 94.62 282 PRO A CA 1
ATOM 2304 C C . PRO A 1 282 ? -3.687 11.376 7.100 1.00 94.62 282 PRO A C 1
ATOM 2306 O O . PRO A 1 282 ? -4.803 11.879 7.168 1.00 94.62 282 PRO A O 1
ATOM 2309 N N . ILE A 1 283 ? -3.212 10.923 5.932 1.00 94.50 283 ILE A N 1
ATOM 2310 C CA . ILE A 1 283 ? -3.900 11.080 4.648 1.00 94.50 283 ILE A CA 1
ATOM 2311 C C . ILE A 1 283 ? -4.569 9.759 4.253 1.00 94.50 283 ILE A C 1
ATOM 2313 O O . ILE A 1 283 ? -3.906 8.819 3.807 1.00 94.50 283 ILE A O 1
ATOM 2317 N N . LEU A 1 284 ? -5.902 9.698 4.357 1.00 93.88 284 LEU A N 1
ATOM 2318 C CA . LEU A 1 284 ? -6.692 8.516 3.980 1.00 93.88 284 LEU A CA 1
ATOM 2319 C C . LEU A 1 284 ? -6.430 8.072 2.532 1.00 93.88 284 LEU A C 1
ATOM 2321 O O . LEU A 1 284 ? -6.370 6.876 2.246 1.00 93.88 284 LEU A O 1
ATOM 2325 N N . GLU A 1 285 ? -6.245 9.025 1.621 1.00 92.75 285 GLU A N 1
ATOM 2326 C CA . GLU A 1 285 ? -5.935 8.738 0.221 1.00 92.75 285 GLU A CA 1
ATOM 2327 C C . GLU A 1 285 ? -4.616 7.976 0.061 1.00 92.75 285 GLU A C 1
ATOM 2329 O O . GLU A 1 285 ? -4.574 6.949 -0.618 1.00 92.75 285 GLU A O 1
ATOM 2334 N N . ALA A 1 286 ? -3.558 8.424 0.740 1.00 90.81 286 ALA A N 1
ATOM 2335 C CA . ALA A 1 286 ? -2.270 7.748 0.704 1.00 90.81 286 ALA A CA 1
ATOM 2336 C C . ALA A 1 286 ? -2.409 6.309 1.222 1.00 90.81 286 ALA A C 1
ATOM 2338 O O . ALA A 1 286 ? -1.978 5.369 0.557 1.00 90.81 286 ALA A O 1
ATOM 2339 N N . ALA A 1 287 ? -3.110 6.106 2.344 1.00 92.75 287 ALA A N 1
ATOM 2340 C CA . ALA A 1 287 ? -3.398 4.766 2.851 1.00 92.75 287 ALA A CA 1
ATOM 2341 C C . ALA A 1 287 ? -4.217 3.918 1.861 1.00 92.75 287 ALA A C 1
ATOM 2343 O O . ALA A 1 287 ? -3.957 2.726 1.705 1.00 92.75 287 ALA A O 1
ATOM 2344 N N . LYS A 1 288 ? -5.173 4.504 1.134 1.00 92.12 288 LYS A N 1
ATOM 2345 C CA . LYS A 1 288 ? -5.932 3.780 0.106 1.00 92.12 288 LYS A CA 1
ATOM 2346 C C . LYS A 1 288 ? -5.051 3.315 -1.061 1.00 92.12 288 LYS A C 1
ATOM 2348 O O . LYS A 1 288 ? -5.327 2.251 -1.625 1.00 92.12 288 LYS A O 1
ATOM 2353 N N . SER A 1 289 ? -4.018 4.070 -1.423 1.00 88.56 289 SER A N 1
ATOM 2354 C CA . SER A 1 289 ? -3.045 3.652 -2.441 1.00 88.56 289 SER A CA 1
ATOM 2355 C C . SER A 1 289 ? -2.277 2.406 -1.989 1.00 88.56 289 SER A C 1
ATOM 2357 O O . SER A 1 289 ? -2.219 1.431 -2.737 1.00 88.56 289 SER A O 1
ATOM 2359 N N . TYR A 1 290 ? -1.810 2.374 -0.734 1.00 86.38 290 TYR A N 1
ATOM 2360 C CA . TYR A 1 290 ? -1.150 1.196 -0.147 1.00 86.38 290 TYR A CA 1
ATOM 2361 C C . TYR A 1 290 ? -2.082 -0.015 -0.003 1.00 86.38 290 TYR A C 1
ATOM 2363 O O . TYR A 1 290 ? -1.659 -1.149 -0.201 1.00 86.38 290 TYR A O 1
ATOM 2371 N N . ALA A 1 291 ? -3.364 0.202 0.302 1.00 89.44 291 ALA A N 1
ATOM 2372 C CA . ALA A 1 291 ? -4.340 -0.884 0.404 1.00 89.44 291 ALA A CA 1
ATOM 2373 C C . ALA A 1 291 ? -4.670 -1.542 -0.954 1.00 89.44 291 ALA A C 1
ATOM 2375 O O . ALA A 1 291 ? -5.232 -2.635 -0.991 1.00 89.44 291 ALA A O 1
ATOM 2376 N N . GLY A 1 292 ? -4.374 -0.896 -2.087 1.00 86.44 292 GLY A N 1
ATOM 2377 C CA . GLY A 1 292 ? -4.703 -1.438 -3.408 1.00 86.44 292 GLY A CA 1
ATOM 2378 C C . GLY A 1 292 ? -6.209 -1.659 -3.617 1.00 86.44 292 GLY A C 1
ATOM 2379 O O . GLY A 1 292 ? -7.049 -1.017 -2.982 1.00 86.44 292 GLY A O 1
ATOM 2380 N N . VAL A 1 293 ? -6.577 -2.533 -4.555 1.00 85.88 293 VAL A N 1
ATOM 2381 C CA . VAL A 1 293 ? -7.985 -2.784 -4.935 1.00 85.88 293 VAL A CA 1
ATOM 2382 C C . VAL A 1 293 ? -8.721 -3.631 -3.894 1.00 85.88 293 VAL A C 1
ATOM 2384 O O . VAL A 1 293 ? -9.884 -3.364 -3.600 1.00 85.88 293 VAL A O 1
ATOM 2387 N N . ASN A 1 294 ? -8.030 -4.619 -3.321 1.00 85.19 294 ASN A N 1
ATOM 2388 C CA . ASN A 1 294 ? -8.620 -5.657 -2.474 1.00 85.19 294 ASN A CA 1
ATOM 2389 C C . ASN A 1 294 ? -8.072 -5.689 -1.042 1.00 85.19 294 ASN A C 1
ATOM 2391 O O . ASN A 1 294 ? -8.341 -6.654 -0.337 1.00 85.19 294 ASN A O 1
ATOM 2395 N N . GLY A 1 295 ? -7.301 -4.694 -0.604 1.00 90.38 295 GLY A N 1
ATOM 2396 C CA . GLY A 1 295 ? -6.754 -4.646 0.752 1.00 90.38 295 GLY A CA 1
ATOM 2397 C C . GLY A 1 295 ? -7.674 -3.990 1.780 1.00 90.38 295 GLY A C 1
ATOM 2398 O O . GLY A 1 295 ? -8.893 -3.917 1.618 1.00 90.38 295 GLY A O 1
ATOM 2399 N N . ALA A 1 296 ? -7.072 -3.513 2.865 1.00 92.56 296 ALA A N 1
ATOM 2400 C CA . ALA A 1 296 ? -7.754 -2.875 3.980 1.00 92.56 296 ALA A CA 1
ATOM 2401 C C . ALA A 1 296 ? -7.035 -1.592 4.405 1.00 92.56 296 ALA A C 1
ATOM 2403 O O . ALA A 1 296 ? -5.817 -1.472 4.286 1.00 92.56 296 ALA A O 1
ATOM 2404 N N . VAL A 1 297 ? -7.799 -0.648 4.951 1.00 94.81 297 VAL A N 1
ATOM 2405 C CA . VAL A 1 297 ? -7.257 0.515 5.655 1.00 94.81 297 VAL A CA 1
ATOM 2406 C C . VAL A 1 297 ? -7.534 0.324 7.140 1.00 94.81 297 VAL A C 1
ATOM 2408 O O . VAL A 1 297 ? -8.690 0.295 7.558 1.00 94.81 297 VAL A O 1
ATOM 2411 N N . MET A 1 298 ? -6.477 0.167 7.934 1.00 93.81 298 MET A N 1
ATOM 2412 C CA . MET A 1 298 ? -6.570 0.244 9.389 1.00 93.81 298 MET A CA 1
ATOM 2413 C C . MET A 1 298 ? -6.605 1.712 9.810 1.00 93.81 298 MET A C 1
ATOM 2415 O O . MET A 1 298 ? -5.896 2.540 9.234 1.00 93.81 298 MET A O 1
ATOM 2419 N N . VAL A 1 299 ? -7.420 2.013 10.818 1.00 93.75 299 VAL A N 1
ATOM 2420 C CA . VAL A 1 299 ? -7.602 3.359 11.364 1.00 93.75 299 VAL A CA 1
ATOM 2421 C C . VAL A 1 299 ? -7.198 3.326 12.831 1.00 93.75 299 VAL A C 1
ATOM 2423 O O . VAL A 1 299 ? -7.700 2.495 13.589 1.00 93.75 299 VAL A O 1
ATOM 2426 N N . PHE A 1 300 ? -6.273 4.196 13.209 1.00 91.38 300 PHE A N 1
ATOM 2427 C CA . PHE A 1 300 ? -5.7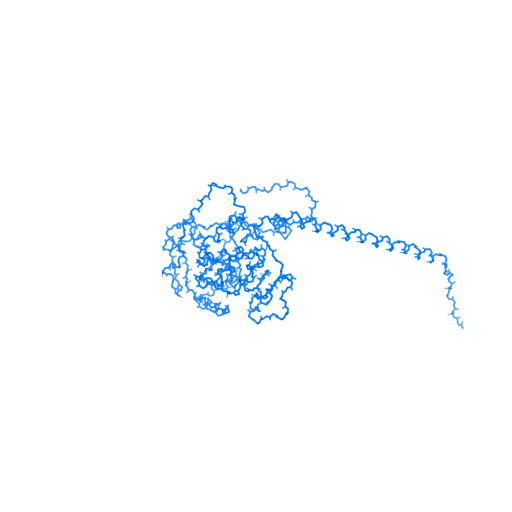20 4.299 14.551 1.00 91.38 300 PHE A CA 1
ATOM 2428 C C . PHE A 1 300 ? -6.067 5.658 15.134 1.00 91.38 300 PHE A C 1
ATOM 2430 O O . PHE A 1 300 ? -5.920 6.670 14.458 1.00 91.38 300 PHE A O 1
ATOM 2437 N N . GLU A 1 301 ? -6.487 5.663 16.390 1.00 90.12 301 GLU A N 1
ATOM 2438 C CA . GLU A 1 301 ? -6.558 6.866 17.210 1.00 90.12 301 GLU A CA 1
ATOM 2439 C C . GLU A 1 301 ? -5.224 7.021 17.939 1.00 90.12 301 GLU A C 1
ATOM 2441 O O . GLU A 1 301 ? -4.746 6.087 18.591 1.00 90.12 301 GLU A O 1
ATOM 2446 N N . ILE A 1 302 ? -4.590 8.176 17.765 1.00 86.69 302 ILE A N 1
ATOM 2447 C CA . ILE A 1 302 ? -3.345 8.526 18.430 1.00 86.69 302 ILE A CA 1
ATOM 2448 C C . ILE A 1 302 ? -3.676 8.828 19.889 1.00 86.69 302 ILE A C 1
ATOM 2450 O O . ILE A 1 302 ? -4.153 9.908 20.220 1.00 86.69 302 ILE A O 1
ATOM 2454 N N . ASN A 1 303 ? -3.355 7.890 20.775 1.00 83.50 303 ASN A N 1
ATOM 2455 C CA . ASN A 1 303 ? -3.232 8.176 22.195 1.00 83.50 303 ASN A CA 1
ATOM 2456 C C . ASN A 1 303 ? -1.810 7.837 22.647 1.00 83.50 303 ASN A C 1
ATOM 2458 O O . ASN A 1 303 ? -1.432 6.668 22.737 1.00 83.50 303 ASN A O 1
ATOM 2462 N N . LEU A 1 304 ? -1.018 8.883 22.874 1.00 81.25 304 LEU A N 1
ATOM 2463 C CA . LEU A 1 304 ? 0.387 8.787 23.271 1.00 81.25 304 LEU A CA 1
ATOM 2464 C C . LEU A 1 304 ? 0.614 9.229 24.722 1.00 81.25 304 LEU A C 1
ATOM 2466 O O . LEU A 1 304 ? 1.763 9.279 25.147 1.00 81.25 304 LEU A O 1
ATOM 2470 N N . G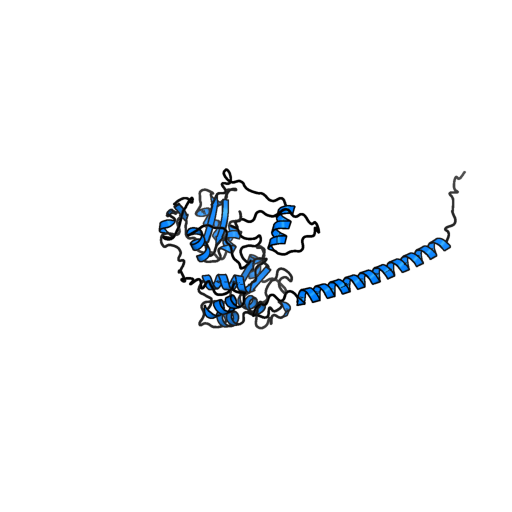LU A 1 305 ? -0.443 9.549 25.478 1.00 79.06 305 GLU A N 1
ATOM 2471 C CA . GLU A 1 305 ? -0.337 10.165 26.812 1.00 79.06 305 GLU A CA 1
ATOM 2472 C C . GLU A 1 305 ? 0.465 9.300 27.799 1.00 79.06 305 GLU A C 1
ATOM 2474 O O . GLU A 1 305 ? 1.238 9.824 28.600 1.00 79.06 305 GLU A O 1
ATOM 2479 N N . ASP A 1 306 ? 0.353 7.975 27.676 1.00 79.25 306 ASP A N 1
ATOM 2480 C CA . ASP A 1 306 ? 1.043 6.997 28.526 1.00 79.25 306 ASP A CA 1
ATOM 2481 C C . ASP A 1 306 ? 2.349 6.453 27.912 1.00 79.25 306 ASP A C 1
ATOM 2483 O O . ASP A 1 306 ? 2.957 5.515 28.440 1.00 79.25 306 ASP A O 1
ATOM 2487 N N . LEU A 1 307 ? 2.790 6.998 26.774 1.00 79.12 307 LEU A N 1
ATOM 2488 C CA . LEU A 1 307 ? 3.975 6.530 26.059 1.00 79.12 307 LEU A CA 1
ATOM 2489 C C . LEU A 1 307 ? 5.115 7.542 26.151 1.00 79.12 307 LEU A C 1
ATOM 2491 O O . LEU A 1 307 ? 4.958 8.734 25.911 1.00 79.12 307 LEU A O 1
ATOM 2495 N N . ASN A 1 308 ? 6.321 7.041 26.422 1.00 80.56 308 ASN A N 1
ATOM 2496 C CA . ASN A 1 308 ? 7.531 7.831 26.233 1.00 80.56 308 ASN A CA 1
ATOM 2497 C C . ASN A 1 308 ? 7.864 7.876 24.737 1.00 80.56 308 ASN A C 1
ATOM 2499 O O . ASN A 1 308 ? 8.544 6.988 24.214 1.00 80.56 308 ASN A O 1
ATOM 2503 N N . VAL A 1 309 ? 7.331 8.881 24.048 1.00 83.12 309 VAL A N 1
ATOM 2504 C CA . VAL A 1 309 ? 7.547 9.074 22.615 1.00 83.12 309 VAL A CA 1
ATOM 2505 C C . VAL A 1 309 ? 8.868 9.794 22.398 1.00 83.12 309 VAL A C 1
ATOM 2507 O O . VAL A 1 309 ? 9.090 10.897 22.892 1.00 83.12 309 VAL A O 1
ATOM 2510 N N . TRP A 1 310 ? 9.761 9.162 21.641 1.00 85.94 310 TRP A N 1
ATOM 2511 C CA . TRP A 1 310 ? 10.950 9.834 21.144 1.00 85.94 310 TRP A CA 1
ATOM 2512 C C . TRP A 1 310 ? 10.630 10.528 19.825 1.00 85.94 310 TRP A C 1
ATOM 2514 O O . TRP A 1 310 ? 10.318 9.872 18.832 1.00 85.94 310 TRP A O 1
ATOM 2524 N N . GLU A 1 311 ? 10.755 11.850 19.820 1.00 87.31 311 GLU A N 1
ATOM 2525 C CA . GLU A 1 311 ? 10.662 12.672 18.619 1.00 87.31 311 GLU A CA 1
ATOM 2526 C C . GLU A 1 311 ? 12.080 13.052 18.165 1.00 87.31 311 GLU A C 1
ATOM 2528 O O . GLU A 1 311 ? 12.712 13.920 18.776 1.00 87.31 311 GLU A O 1
ATOM 2533 N N . PRO A 1 312 ? 12.638 12.384 17.139 1.00 85.06 312 PRO A N 1
ATOM 2534 C CA . PRO A 1 312 ? 13.969 12.709 16.651 1.00 85.06 312 PRO A CA 1
ATOM 2535 C C . PRO A 1 312 ? 14.002 14.126 16.075 1.00 85.06 312 PRO A C 1
ATOM 2537 O O . PRO A 1 312 ? 13.155 14.512 15.270 1.00 85.06 312 PRO A O 1
ATOM 2540 N N . SER A 1 313 ? 15.045 14.885 16.407 1.00 90.88 313 SER A N 1
ATOM 2541 C CA . SER A 1 313 ? 15.364 16.117 15.682 1.00 90.88 313 SER A CA 1
ATOM 2542 C C . SER A 1 313 ? 15.651 15.821 14.205 1.00 90.88 313 SER A C 1
ATOM 2544 O O . SER A 1 313 ? 16.024 14.704 13.840 1.00 90.88 313 SER A O 1
ATOM 2546 N N . GLN A 1 314 ? 15.569 16.834 13.338 1.00 86.81 314 GLN A N 1
ATOM 2547 C CA . GLN A 1 314 ? 15.862 16.672 11.907 1.00 86.81 314 GLN A CA 1
ATOM 2548 C C . GLN A 1 314 ? 17.236 16.022 11.647 1.00 86.81 314 GLN A C 1
ATOM 2550 O O . GLN A 1 314 ? 17.377 15.188 10.753 1.00 86.81 314 GLN A O 1
ATOM 2555 N N . ASP A 1 315 ? 18.253 16.371 12.439 1.00 88.31 315 ASP A N 1
ATOM 2556 C CA . ASP A 1 315 ? 19.602 15.808 12.316 1.00 88.31 315 ASP A CA 1
ATOM 2557 C C . ASP A 1 315 ? 19.692 14.353 12.790 1.00 88.31 315 ASP A C 1
ATOM 2559 O O . ASP A 1 315 ? 20.483 13.573 12.250 1.00 88.31 315 ASP A O 1
ATOM 2563 N N . GLU A 1 316 ? 18.925 13.976 13.812 1.00 87.69 316 GLU A N 1
ATOM 2564 C CA . GLU A 1 316 ? 18.817 12.587 14.268 1.00 87.69 316 GLU A CA 1
ATOM 2565 C C . GLU A 1 316 ? 18.052 11.747 13.252 1.00 87.69 316 GLU A C 1
ATOM 2567 O O . GLU A 1 316 ? 18.513 10.666 12.891 1.00 87.69 316 GLU A O 1
ATOM 2572 N N . TRP A 1 317 ? 16.958 12.282 12.709 1.00 84.50 317 TRP A N 1
ATOM 2573 C CA . TRP A 1 317 ? 16.183 11.653 11.648 1.00 84.50 317 TRP A CA 1
ATOM 2574 C C . TRP A 1 317 ? 17.021 11.407 10.394 1.00 84.50 317 TRP A C 1
ATOM 2576 O O . TRP A 1 317 ? 17.061 10.291 9.874 1.00 84.50 317 TRP A O 1
ATOM 2586 N N . ASN A 1 318 ? 17.771 12.419 9.945 1.00 81.81 318 ASN A N 1
ATOM 2587 C CA . ASN A 1 318 ? 18.676 12.302 8.802 1.00 81.81 318 ASN A CA 1
ATOM 2588 C C . ASN A 1 318 ? 19.740 11.221 9.038 1.00 81.81 318 ASN A C 1
ATOM 2590 O O . ASN A 1 318 ? 20.067 10.464 8.125 1.00 81.81 318 ASN A O 1
ATOM 2594 N N . ARG A 1 319 ? 20.283 11.126 10.260 1.00 82.75 319 ARG A N 1
ATOM 2595 C CA . ARG A 1 319 ? 21.265 10.095 10.628 1.00 82.75 319 ARG A CA 1
ATOM 2596 C C . ARG A 1 319 ? 20.656 8.700 10.676 1.00 82.75 319 ARG A C 1
ATOM 2598 O O . ARG A 1 319 ? 21.281 7.768 10.174 1.00 82.75 319 ARG A O 1
ATOM 2605 N N . LEU A 1 320 ? 19.470 8.555 11.255 1.00 79.62 320 LEU A N 1
ATOM 2606 C CA . LEU A 1 320 ? 18.754 7.285 11.342 1.00 79.62 320 LEU A CA 1
ATOM 2607 C C . LEU A 1 320 ? 18.416 6.770 9.941 1.00 79.62 320 LEU A C 1
ATOM 2609 O O . LEU A 1 320 ? 18.796 5.658 9.582 1.00 79.62 320 LEU A O 1
ATOM 2613 N N . THR A 1 321 ? 17.828 7.634 9.118 1.00 75.94 321 THR A N 1
ATOM 2614 C CA . THR A 1 321 ? 17.481 7.338 7.725 1.00 75.94 321 THR A CA 1
ATOM 2615 C C . THR A 1 321 ? 18.726 7.007 6.905 1.00 75.94 321 THR A C 1
ATOM 2617 O O . THR A 1 321 ? 18.757 5.999 6.210 1.00 75.94 321 THR A O 1
ATOM 2620 N N . ALA A 1 322 ? 19.808 7.787 7.030 1.00 77.75 322 ALA A N 1
ATOM 2621 C CA . ALA A 1 322 ? 21.058 7.492 6.331 1.00 77.75 322 ALA A CA 1
ATOM 2622 C C . ALA A 1 322 ? 21.697 6.172 6.784 1.00 77.75 322 ALA A C 1
ATOM 2624 O O . ALA A 1 322 ? 22.306 5.485 5.970 1.00 77.75 322 ALA A O 1
ATOM 2625 N N . THR A 1 323 ? 21.555 5.803 8.058 1.00 76.75 323 THR A N 1
ATOM 2626 C CA . THR A 1 323 ? 22.059 4.526 8.580 1.00 76.75 323 THR A CA 1
ATOM 2627 C C . THR A 1 323 ? 21.280 3.353 7.989 1.00 76.75 323 THR A C 1
ATOM 2629 O O . THR A 1 323 ? 21.895 2.419 7.478 1.00 76.75 323 THR A O 1
ATOM 2632 N N . TRP A 1 324 ? 19.947 3.423 7.996 1.00 71.56 324 TRP A N 1
ATOM 2633 C CA . TRP A 1 324 ? 19.086 2.375 7.441 1.00 71.56 324 TRP A CA 1
ATOM 2634 C C . TRP A 1 324 ? 19.211 2.243 5.923 1.00 71.56 324 TRP A C 1
ATOM 2636 O O . TRP A 1 324 ? 19.357 1.134 5.415 1.00 71.56 324 TRP A O 1
ATOM 2646 N N . LEU A 1 325 ? 19.255 3.367 5.208 1.00 67.50 325 LEU A N 1
ATOM 2647 C CA . LEU A 1 325 ? 19.415 3.408 3.752 1.00 67.50 325 LEU A CA 1
ATOM 2648 C C . LEU A 1 325 ? 20.878 3.275 3.290 1.00 67.50 325 LEU A C 1
ATOM 2650 O O . LEU A 1 325 ? 21.162 3.385 2.099 1.00 67.50 325 LEU A O 1
ATOM 2654 N N . GLN A 1 326 ? 21.825 3.076 4.216 1.00 71.50 326 GLN A N 1
ATOM 2655 C CA . GLN A 1 326 ? 23.267 2.978 3.942 1.00 71.50 326 GLN A CA 1
ATOM 2656 C C . GLN A 1 326 ? 23.828 4.165 3.130 1.00 71.50 326 GLN A C 1
ATOM 2658 O O . GLN A 1 326 ? 24.754 4.032 2.321 1.00 71.50 326 GLN A O 1
ATOM 2663 N N . LEU A 1 327 ? 23.276 5.359 3.347 1.00 72.62 327 LEU A N 1
ATOM 2664 C CA . LEU A 1 327 ? 23.704 6.582 2.684 1.00 72.62 327 LEU A CA 1
ATOM 2665 C C . LEU A 1 327 ? 24.978 7.140 3.342 1.00 72.62 327 LEU A C 1
ATOM 2667 O O . LEU A 1 327 ? 25.160 7.037 4.557 1.00 72.62 327 LEU A O 1
ATOM 2671 N N . PRO A 1 328 ? 25.875 7.790 2.576 1.00 68.44 328 PRO A N 1
ATOM 2672 C CA . PRO A 1 328 ? 27.058 8.417 3.147 1.00 68.44 328 PRO A CA 1
ATOM 2673 C C . PRO A 1 328 ? 26.651 9.578 4.063 1.00 68.44 328 PRO A C 1
ATOM 2675 O O . PRO A 1 328 ? 26.201 10.620 3.584 1.00 68.44 328 PRO A O 1
ATOM 2678 N N . THR A 1 329 ? 26.854 9.441 5.371 1.00 65.69 329 THR A N 1
ATOM 2679 C CA . THR A 1 329 ? 26.696 10.555 6.307 1.00 65.69 329 THR A CA 1
ATOM 2680 C C . THR A 1 329 ? 27.849 11.544 6.114 1.00 65.69 329 THR A C 1
ATOM 2682 O O . THR A 1 329 ? 29.027 11.186 6.083 1.00 65.69 329 THR A O 1
ATOM 2685 N N . THR A 1 330 ? 27.532 12.826 5.934 1.00 54.50 330 THR A N 1
ATOM 2686 C CA . THR A 1 330 ? 28.512 13.895 5.659 1.00 54.50 330 THR A CA 1
ATOM 2687 C C . THR A 1 330 ? 29.405 14.246 6.851 1.00 54.50 330 THR A C 1
ATOM 2689 O O . THR A 1 330 ? 30.306 15.073 6.711 1.00 54.50 330 THR A O 1
ATOM 2692 N N . GLN A 1 331 ? 29.218 13.610 8.007 1.00 51.25 331 GLN A N 1
ATOM 2693 C CA . GLN A 1 331 ? 30.035 13.829 9.193 1.00 51.25 331 GLN A CA 1
ATOM 2694 C C . GLN A 1 331 ? 30.984 12.655 9.423 1.00 51.25 331 GLN A C 1
ATOM 2696 O O . GLN A 1 331 ? 30.630 11.635 10.005 1.00 51.25 331 GLN A O 1
ATOM 2701 N N . GLY A 1 332 ? 32.240 12.848 9.021 1.00 46.81 332 GLY A N 1
ATOM 2702 C CA . GLY A 1 332 ? 33.346 12.163 9.672 1.00 46.81 332 GLY A CA 1
ATOM 2703 C C . GLY A 1 332 ? 33.449 12.670 11.106 1.00 46.81 332 GLY A C 1
ATOM 2704 O O . GLY A 1 332 ? 34.102 13.678 11.344 1.00 46.81 332 GLY A O 1
ATOM 2705 N N . TYR A 1 333 ? 32.782 12.001 12.041 1.00 39.88 333 TYR A N 1
ATOM 2706 C CA . TYR A 1 333 ? 33.050 12.139 13.465 1.00 39.88 333 TYR A CA 1
ATOM 2707 C C . TYR A 1 333 ? 32.868 10.780 14.132 1.00 39.88 333 TYR A C 1
ATOM 2709 O O . TYR A 1 333 ? 31.792 10.188 14.120 1.00 39.88 333 TYR A O 1
ATOM 2717 N N . SER A 1 334 ? 33.967 10.279 14.686 1.00 44.38 334 SER A N 1
ATOM 2718 C CA . SER A 1 334 ? 33.978 9.190 15.648 1.00 44.38 334 SER A CA 1
ATOM 2719 C C . SER A 1 334 ? 33.276 9.672 16.915 1.00 44.38 334 SER A C 1
ATOM 2721 O O . SER A 1 334 ? 33.881 10.385 17.713 1.00 44.38 334 SER A O 1
ATOM 2723 N N . ASP A 1 335 ? 32.014 9.311 17.108 1.00 39.53 335 ASP A N 1
ATOM 2724 C C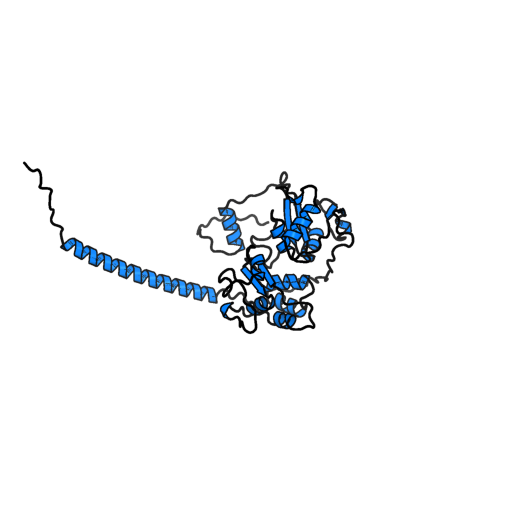A . ASP A 1 335 ? 31.424 9.349 18.441 1.00 39.53 335 ASP A CA 1
ATOM 2725 C C . ASP A 1 335 ? 30.808 7.984 18.734 1.00 39.53 335 ASP A C 1
ATOM 2727 O O . ASP A 1 335 ? 29.791 7.576 18.177 1.00 39.53 335 ASP A O 1
ATOM 2731 N N . SER A 1 336 ? 31.518 7.237 19.572 1.00 40.09 336 SER A N 1
ATOM 2732 C CA . SER A 1 336 ? 31.219 5.883 20.018 1.00 40.09 336 SER A CA 1
ATOM 2733 C C . SER A 1 336 ? 30.106 5.875 21.064 1.00 40.09 336 SER A C 1
ATOM 2735 O O . SER A 1 336 ? 30.245 5.268 22.129 1.00 40.09 336 SER A O 1
ATOM 2737 N N . ARG A 1 337 ? 28.984 6.536 20.779 1.00 38.72 337 ARG A N 1
ATOM 2738 C CA . ARG A 1 337 ? 27.767 6.346 21.560 1.00 38.72 337 ARG A CA 1
ATOM 2739 C C . ARG A 1 337 ? 27.011 5.170 20.972 1.00 38.72 337 ARG A C 1
ATOM 2741 O O . ARG A 1 337 ? 26.344 5.259 19.949 1.00 38.72 337 ARG A O 1
ATOM 2748 N N . LYS A 1 338 ? 27.230 4.029 21.627 1.00 40.28 338 LYS A N 1
ATOM 2749 C CA . LYS A 1 338 ? 26.498 2.779 21.446 1.00 40.28 338 LYS A CA 1
ATOM 2750 C C . LYS A 1 338 ? 25.004 3.099 21.381 1.00 40.28 338 LYS A C 1
ATOM 2752 O O . LYS A 1 338 ? 24.438 3.539 22.378 1.00 40.28 338 LYS A O 1
ATOM 2757 N N . PHE A 1 339 ? 24.389 2.856 20.228 1.00 39.78 339 PHE A N 1
ATOM 2758 C CA . PHE A 1 339 ? 22.945 2.681 20.170 1.00 39.78 339 PHE A CA 1
ATOM 2759 C C . PHE A 1 339 ? 22.564 1.582 21.175 1.00 39.78 339 PHE A C 1
ATOM 2761 O O . PHE A 1 339 ? 23.273 0.566 21.245 1.00 39.78 339 PHE A O 1
ATOM 2768 N N . PRO A 1 340 ? 21.503 1.761 21.978 1.00 31.95 340 PRO A N 1
ATOM 2769 C CA . PRO A 1 340 ? 20.961 0.654 22.743 1.00 31.95 340 PRO A CA 1
ATOM 2770 C C . PRO A 1 340 ? 20.556 -0.430 21.743 1.00 31.95 340 PRO A C 1
ATOM 2772 O O . PRO A 1 340 ? 19.832 -0.172 20.784 1.00 31.95 340 PRO A O 1
ATOM 2775 N N . ARG A 1 341 ? 21.098 -1.636 21.924 1.00 27.22 341 ARG A N 1
ATOM 2776 C CA . ARG A 1 341 ? 20.564 -2.816 21.247 1.00 27.22 341 ARG A CA 1
ATOM 2777 C C . ARG A 1 341 ? 19.158 -3.021 21.812 1.00 27.22 341 ARG A C 1
ATOM 2779 O O . ARG A 1 341 ? 19.044 -3.157 23.030 1.00 27.22 341 ARG A O 1
ATOM 2786 N N . CYS A 1 342 ? 18.145 -2.955 20.950 1.00 33.53 342 CYS A N 1
ATOM 2787 C CA . CYS A 1 342 ? 16.791 -3.394 21.274 1.00 33.53 342 CYS A CA 1
ATOM 2788 C C . CYS A 1 342 ? 16.778 -4.885 21.614 1.00 33.53 342 CYS A C 1
ATOM 2790 O O . CYS A 1 342 ? 17.566 -5.635 20.984 1.00 33.53 342 CYS A O 1
#

Nearest PDB structures (foldseek):
  4hhy-assembly2_D  TM=3.576E-01  e=3.914E-01  Homo sapiens
  8swz-assembly2_B  TM=7.642E-01  e=5.531E+00  Homo sapiens
  2pqf-assembly8_B  TM=4.147E-01  e=4.371E+00  Homo sapiens